Protein AF-A0AB36RG33-F1 (afdb_monomer)

Sequence (318 aa):
MNNWFTRKPAPVKKTPLDHFLDFLDEYEESGNDKQIYAMSIWGLFDSFGKIFGTLKMYQVADDAKKKKYITTMANRAIELLESEEKNSDIISACYRSIVNYLTAIEGKDLSSMEGRLQQASAELFDMVAYGGKRMTEIGQMEQAASDFLSNRKVEDGFRIGGISLDKHPDSPMELLELAQKLAPVIAQRVRYDQDFYWFLIEQYDRLHGQSEYFDGLLSQVGLQEIEYAGMRSEDSYVKKPNPGVTFFQKEIVPPLSTVVDKEGVVYASIVIFVSFCEIYKKNVTEVRRKYATHYHNNCVSQSSFDSADRWVKVLDSI

pLDDT: mean 88.79, std 12.04, range [38.62, 98.19]

Radius of gyration: 39.3 Å; Cα contacts (8 Å, |Δi|>4): 281; chains: 1; bounding box: 79×67×101 Å

Solvent-accessible surface area (backbone atoms only — not comparable to full-atom values): 17516 Å² total; per-residue (Å²): 137,84,86,84,78,80,74,77,77,75,81,78,82,75,48,45,52,51,54,27,48,54,47,51,53,50,47,72,69,38,65,88,49,36,61,56,51,19,37,48,43,21,55,52,50,53,54,45,32,74,75,43,61,42,73,71,47,45,73,74,42,57,68,68,61,52,50,51,51,44,50,52,37,51,52,51,20,52,55,25,65,76,41,90,55,89,63,22,60,55,50,19,51,44,34,47,32,52,46,20,44,57,60,55,49,59,97,53,59,82,92,72,54,60,68,72,60,37,51,52,51,51,55,51,50,52,36,29,52,52,12,47,51,51,52,49,52,49,51,50,50,50,48,51,48,49,49,54,56,51,55,55,72,73,73,68,40,44,58,43,65,91,42,76,29,90,56,70,67,87,46,75,65,48,45,49,53,49,15,61,63,44,29,61,55,45,47,71,50,26,73,48,70,67,44,36,49,49,27,55,25,29,51,47,45,68,54,54,82,73,39,84,86,53,40,70,64,57,53,73,77,65,80,53,65,92,70,16,69,92,46,44,46,50,83,42,97,70,60,42,79,41,56,35,48,51,46,41,63,67,36,38,47,54,52,41,56,76,79,37,54,77,68,50,35,52,52,52,50,45,51,32,52,51,44,30,48,62,76,40,35,68,58,52,48,52,49,50,48,54,51,35,52,50,51,22,52,52,24,51,76,68,70,37,52,76,62,20,53,58,28,48,58,51,56,76,73,102

Mean predicted aligned error: 15.92 Å

Secondary structure (DSSP, 8-state):
------PPPPPP---HHHHHHHHHHHHHHTGGGHHHHHHHHHHHHHHHHHHHSSHHHHHTS-HHHHHHHHHHHHHHHHHHHT--STTHHHHHHHHHHHHHHHHHTTT--GGG--THHHHHHHHHHHHHHHHHHHHHHHHHHHHHHHHHHHHHHHH--EEETTEEESS---SHHHHHHHHHHHHHHHHHH--SHHHHHHHHHHHHHHHTTS-TTTHHHHGGG---HHHHTT--GGGSTT-S--HHHHHIIIIIHHHHHTTS-HHHHHHHHHHHHHHHHHHTHHHHHHHHHHHHHHHHHHHHHTT-HHHHHHHHHHHHT-

Organism: NCBI:txid43617

Foldseek 3Di:
DDDDDDDDPDPDDDALLNLLVVLLVCLVVVVPCVLVLLLLLLVVVVVVCVQQVDLVSLQPDDPVSNVVVLVVLLVQLVVLVVDPDPCSPSSSSSSSSVSSLNVVCHPHDPVPDDDSNVVSVVSSVVSSVSSVVVVVVVVVVVVVVVVVVVVVLPPAALFFLNDHDVHDDPDPVSLLVVLLVCLVSLCVQQVDLVLVLLCLQALLQVLAPLDPVCNVLSCVLVDDCLSHPPRACCVDPNVDHRRSVVSCVPGHQVSQVVPDPPVSSSNSSSSSSSSSCVVCVVSSLVSQLVVLVVVLVVCVVVVVNVSNVSSVVSNVRD

Structure (mmCIF, N/CA/C/O backbone):
data_AF-A0AB36RG33-F1
#
_entry.id   AF-A0AB36RG33-F1
#
loop_
_atom_site.group_PDB
_atom_site.id
_atom_site.type_symbol
_atom_site.label_atom_id
_atom_site.label_alt_id
_atom_site.label_comp_id
_atom_site.label_asym_id
_atom_site.label_entity_id
_atom_site.label_seq_id
_atom_site.pdbx_PDB_ins_code
_atom_site.Cartn_x
_atom_site.Cartn_y
_atom_site.Cartn_z
_atom_site.occupancy
_atom_site.B_iso_or_equiv
_atom_site.auth_seq_id
_atom_site.auth_comp_id
_atom_site.auth_asym_id
_atom_site.auth_atom_id
_atom_site.pdbx_PDB_model_num
ATOM 1 N N . MET A 1 1 ? -44.978 53.945 56.672 1.00 39.91 1 MET A N 1
ATOM 2 C CA . MET A 1 1 ? -43.847 53.354 55.924 1.00 39.91 1 MET A CA 1
ATOM 3 C C . MET A 1 1 ? -43.938 51.847 56.086 1.00 39.91 1 MET A C 1
ATOM 5 O O . MET A 1 1 ? -43.626 51.351 57.159 1.00 39.91 1 MET A O 1
ATOM 9 N N . ASN A 1 2 ? -44.463 51.143 55.081 1.00 38.62 2 ASN A N 1
ATOM 10 C CA . ASN A 1 2 ? -44.585 49.685 55.102 1.00 38.62 2 ASN A CA 1
ATOM 11 C C . ASN A 1 2 ? -43.365 49.078 54.406 1.00 38.62 2 ASN A C 1
ATOM 13 O O . ASN A 1 2 ? -43.184 49.264 53.206 1.00 38.62 2 ASN A O 1
ATOM 17 N N . ASN A 1 3 ? -42.537 48.372 55.175 1.00 40.50 3 ASN A N 1
ATOM 18 C CA . ASN A 1 3 ? -41.411 47.598 54.663 1.00 40.50 3 ASN A CA 1
ATOM 19 C C . ASN A 1 3 ? -41.925 46.309 54.015 1.00 40.50 3 ASN A C 1
ATOM 21 O O . ASN A 1 3 ? -42.356 45.381 54.697 1.00 40.50 3 ASN A O 1
ATOM 25 N N . TRP A 1 4 ? -41.854 46.264 52.689 1.00 46.06 4 TRP A N 1
ATOM 26 C CA . TRP A 1 4 ? -42.148 45.098 51.864 1.00 46.06 4 TRP A CA 1
ATOM 27 C C . TRP A 1 4 ? -40.828 44.373 51.560 1.00 46.06 4 TRP A C 1
ATOM 29 O O . TRP A 1 4 ? -40.208 44.579 50.523 1.00 46.06 4 TRP A O 1
ATOM 39 N N . PHE A 1 5 ? -40.348 43.555 52.499 1.00 49.16 5 PHE A N 1
ATOM 40 C CA . PHE A 1 5 ? -39.286 42.582 52.225 1.00 49.16 5 PHE A CA 1
ATOM 41 C C . PHE A 1 5 ? -39.933 41.217 51.994 1.00 49.16 5 PHE A C 1
ATOM 43 O O . PHE A 1 5 ? -40.122 40.433 52.924 1.00 49.16 5 PHE A O 1
ATOM 50 N N . THR A 1 6 ? -40.275 40.914 50.744 1.00 50.47 6 THR A N 1
ATOM 51 C CA . THR A 1 6 ? -40.535 39.534 50.328 1.00 50.47 6 THR A CA 1
ATOM 52 C C . THR A 1 6 ? -39.212 38.774 50.375 1.00 50.47 6 THR A C 1
ATOM 54 O O . THR A 1 6 ? -38.332 38.982 49.537 1.00 50.47 6 THR A O 1
ATOM 57 N N . ARG A 1 7 ? -39.044 37.907 51.381 1.00 47.62 7 ARG A N 1
ATOM 58 C CA . ARG A 1 7 ? -37.969 36.907 51.402 1.00 47.62 7 ARG A CA 1
ATOM 59 C C . ARG A 1 7 ? -38.049 36.100 50.102 1.00 47.62 7 ARG A C 1
ATOM 61 O O . ARG A 1 7 ? -39.100 35.531 49.815 1.00 47.62 7 ARG A O 1
ATOM 68 N N . LYS A 1 8 ? -36.953 36.033 49.334 1.00 47.44 8 LYS A N 1
ATOM 69 C CA . LYS A 1 8 ? -36.815 35.017 48.279 1.00 47.44 8 LYS A CA 1
ATOM 70 C C . LYS A 1 8 ? -37.063 33.648 48.933 1.00 47.44 8 LYS A C 1
ATOM 72 O O . LYS A 1 8 ? -36.462 33.399 49.983 1.00 47.44 8 LYS A O 1
ATOM 77 N N . PRO A 1 9 ? -37.949 32.795 48.388 1.00 53.88 9 PRO A N 1
ATOM 78 C CA . PRO A 1 9 ? -38.124 31.451 48.920 1.00 53.88 9 PRO A CA 1
ATOM 79 C C . PRO A 1 9 ? -36.769 30.737 48.905 1.00 53.88 9 PRO A C 1
ATOM 81 O O . PRO A 1 9 ? -35.988 30.895 47.965 1.00 53.88 9 PRO A O 1
ATOM 84 N N . ALA A 1 10 ? -36.465 30.016 49.985 1.00 56.56 10 ALA A N 1
ATOM 85 C CA . ALA A 1 10 ? -35.252 29.214 50.062 1.00 56.56 10 ALA A CA 1
ATOM 86 C C . ALA A 1 10 ? -35.222 28.228 48.879 1.00 56.56 10 ALA A C 1
ATOM 88 O O . ALA A 1 10 ? -36.282 27.706 48.518 1.00 56.56 10 ALA A O 1
ATOM 89 N N . PRO A 1 11 ? -34.053 27.977 48.264 1.00 58.22 11 PRO A N 1
ATOM 90 C CA . PRO A 1 11 ? -33.956 27.004 47.186 1.00 58.22 11 PRO A CA 1
ATOM 91 C C . PRO A 1 11 ? -34.482 25.654 47.684 1.00 58.22 11 PRO A C 1
ATOM 93 O O . PRO A 1 11 ? -34.057 25.156 48.729 1.00 58.22 11 PRO A O 1
ATOM 96 N N . VAL A 1 12 ? -35.447 25.091 46.956 1.00 70.25 12 VAL A N 1
ATOM 97 C CA . VAL A 1 12 ? -36.000 23.768 47.255 1.00 70.25 12 VAL A CA 1
ATOM 98 C C . VAL A 1 12 ? -34.861 22.761 47.124 1.00 70.25 12 VAL A C 1
ATOM 100 O O . VAL A 1 12 ? -34.230 22.662 46.072 1.00 70.25 12 VAL A O 1
ATOM 103 N N . LYS A 1 13 ? -34.554 22.044 48.209 1.00 79.69 13 LYS A N 1
ATOM 104 C CA . LYS A 1 13 ? -33.499 21.029 48.218 1.00 79.69 13 LYS A CA 1
ATOM 105 C C . LYS A 1 13 ? -33.962 19.847 47.360 1.00 79.69 13 LYS A C 1
ATOM 107 O O . LYS A 1 13 ? -34.853 19.115 47.783 1.00 79.69 13 LYS A O 1
ATOM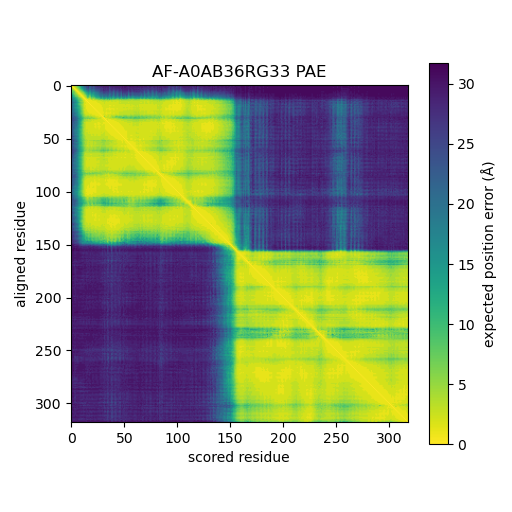 112 N N . LYS A 1 14 ? -33.384 19.694 46.164 1.00 88.56 14 LYS A N 1
ATOM 113 C CA . LYS A 1 14 ? -33.684 18.577 45.256 1.00 88.56 14 LYS A CA 1
ATOM 114 C C . LYS A 1 14 ? -33.309 17.244 45.910 1.00 88.56 14 LYS A C 1
ATOM 116 O O . LYS A 1 14 ? -32.286 17.136 46.591 1.00 88.56 14 LYS A O 1
ATOM 121 N N . THR A 1 15 ? -34.170 16.244 45.746 1.00 92.69 15 THR A N 1
ATOM 122 C CA . THR A 1 15 ? -33.894 14.864 46.165 1.00 92.69 15 THR A CA 1
ATOM 123 C C . THR A 1 15 ? -33.057 14.140 45.101 1.00 92.69 15 THR A C 1
ATOM 125 O O . THR A 1 15 ? -32.995 14.606 43.963 1.00 92.69 15 THR A O 1
ATOM 128 N N . PRO A 1 16 ? -32.442 12.979 45.410 1.00 93.06 16 PRO A N 1
ATOM 129 C CA . PRO A 1 16 ? -31.796 12.155 44.386 1.00 93.06 16 PRO A CA 1
ATOM 130 C C . PRO A 1 16 ? -32.736 11.807 43.225 1.00 93.06 16 PRO A C 1
ATOM 132 O O . PRO A 1 16 ? -32.320 11.827 42.073 1.00 93.06 16 PRO A O 1
ATOM 135 N N . LEU A 1 17 ? -34.023 11.571 43.508 1.00 92.62 17 LEU A N 1
ATOM 136 C CA . LEU A 1 17 ? -35.016 11.332 42.462 1.00 92.62 17 LEU A CA 1
ATOM 137 C C . LEU A 1 17 ? -35.244 12.572 41.588 1.00 92.62 17 LEU A C 1
ATOM 139 O O . LEU A 1 17 ? -35.348 12.432 40.379 1.00 92.62 17 LEU A O 1
ATOM 143 N N . ASP A 1 18 ? -35.288 13.775 42.166 1.00 93.81 18 ASP A N 1
ATOM 144 C CA . ASP A 1 18 ? -35.451 14.999 41.368 1.00 93.81 18 ASP A CA 1
ATOM 145 C C . ASP A 1 18 ? -34.239 15.241 40.461 1.00 93.81 18 ASP A C 1
ATOM 147 O O . ASP A 1 18 ? -34.413 15.576 39.299 1.00 93.81 18 ASP A O 1
ATOM 151 N N . HIS A 1 19 ? -33.021 14.991 40.951 1.00 94.62 19 HIS A N 1
ATOM 152 C CA . HIS A 1 19 ? -31.817 15.063 40.118 1.00 94.62 19 HIS A CA 1
ATOM 153 C C . HIS A 1 19 ? -31.785 14.009 39.010 1.00 94.62 19 HIS A C 1
ATOM 155 O O . HIS A 1 19 ? -31.219 14.249 37.948 1.00 94.62 19 HIS A O 1
ATOM 161 N N . PHE A 1 20 ? -32.348 12.827 39.263 1.00 96.62 20 PHE A N 1
ATOM 162 C CA . PHE A 1 20 ? -32.466 11.800 38.239 1.00 96.62 20 PHE A CA 1
ATOM 163 C C . PHE A 1 20 ? -33.503 12.173 37.173 1.00 96.62 20 PHE A C 1
ATOM 165 O O . PHE A 1 20 ? -33.263 11.956 35.993 1.00 96.62 20 PHE A O 1
ATOM 172 N N . LEU A 1 21 ? -34.619 12.781 37.575 1.00 95.00 21 LEU A N 1
ATOM 173 C CA . LEU A 1 21 ? -35.634 13.273 36.644 1.00 95.00 21 LEU A CA 1
ATOM 174 C C . LEU A 1 21 ? -35.114 14.434 35.789 1.00 95.00 21 LEU A C 1
ATOM 176 O O . LEU A 1 21 ? -35.313 14.401 34.584 1.00 95.00 21 LEU A O 1
ATOM 180 N N . ASP A 1 22 ? -34.360 15.376 36.372 1.00 95.44 22 ASP A N 1
ATOM 181 C CA . ASP A 1 22 ? -33.702 16.440 35.594 1.00 95.44 22 ASP A CA 1
ATOM 182 C C . ASP A 1 22 ? -32.813 15.855 34.475 1.00 95.44 22 ASP A C 1
ATOM 184 O O . ASP A 1 22 ? -32.750 16.392 33.375 1.00 95.44 22 ASP A O 1
ATOM 188 N N . PHE A 1 23 ? -32.122 14.742 34.754 1.00 97.12 23 PHE A N 1
ATOM 189 C CA . PHE A 1 23 ? -31.295 14.047 33.766 1.00 97.12 23 PHE A CA 1
ATOM 190 C C . PHE A 1 23 ? -32.125 13.384 32.658 1.00 97.12 23 PHE A C 1
ATOM 192 O O . PHE A 1 23 ? -31.681 13.343 31.514 1.00 97.12 23 PHE A O 1
ATOM 199 N N . LEU A 1 24 ? -33.303 12.842 32.978 1.00 96.44 24 LEU A N 1
ATOM 200 C CA . LEU A 1 24 ? -34.194 12.261 31.969 1.00 96.44 24 LEU A CA 1
ATOM 201 C C . LEU A 1 24 ? -34.762 13.346 31.046 1.00 96.44 24 LEU A C 1
ATOM 203 O O . LEU A 1 24 ? -34.792 13.148 29.833 1.00 96.44 24 LEU A O 1
ATOM 207 N N . ASP A 1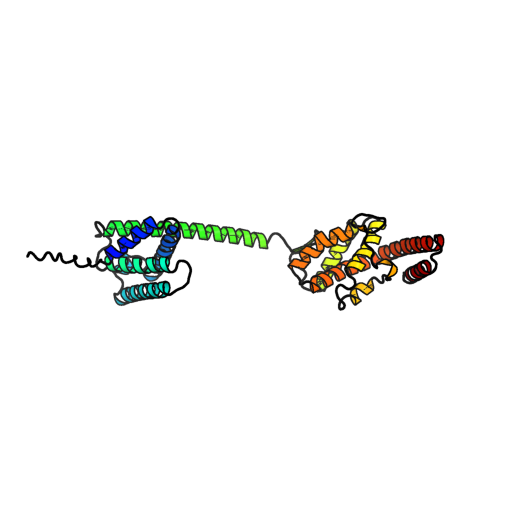 25 ? -35.104 14.514 31.595 1.00 94.62 25 ASP A N 1
ATOM 208 C CA . ASP A 1 25 ? -35.508 15.678 30.801 1.00 94.62 25 ASP A CA 1
ATOM 209 C C . ASP A 1 25 ? -34.359 16.138 29.879 1.00 94.62 25 ASP A C 1
ATOM 211 O O . ASP A 1 25 ? -34.549 16.305 28.674 1.00 94.62 25 ASP A O 1
ATOM 215 N N . GLU A 1 26 ? -33.136 16.248 30.412 1.00 94.31 26 GLU A N 1
ATOM 216 C CA . GLU A 1 26 ? -31.928 16.572 29.635 1.00 94.31 26 GLU A CA 1
ATOM 217 C C . GLU A 1 26 ? -31.681 15.555 28.508 1.00 94.31 26 GLU A C 1
ATOM 219 O O . GLU A 1 26 ? -31.377 15.929 27.373 1.00 94.31 26 GLU A O 1
ATOM 224 N N . TYR A 1 27 ? -31.854 14.263 28.792 1.00 95.06 27 TYR A N 1
ATOM 225 C CA . TYR A 1 27 ? -31.744 13.196 27.803 1.00 95.06 27 TYR A CA 1
ATOM 226 C C . TYR A 1 27 ? -32.766 13.347 26.669 1.00 95.06 27 TYR A C 1
ATOM 228 O O . TYR A 1 27 ? -32.408 13.197 25.496 1.00 95.06 27 TYR A O 1
ATOM 236 N N . GLU A 1 28 ? -34.022 13.658 26.982 1.00 92.56 28 GLU A N 1
ATOM 237 C CA . GLU A 1 28 ? -35.063 13.854 25.972 1.00 92.56 28 GLU A CA 1
ATOM 238 C C . GLU A 1 28 ? -34.811 15.095 25.104 1.00 92.56 28 GLU A C 1
ATOM 240 O O . GLU A 1 28 ? -35.031 15.054 23.889 1.00 92.56 28 GLU A O 1
ATOM 245 N N . GLU A 1 29 ? -34.260 16.160 25.688 1.00 92.88 29 GLU A N 1
ATOM 246 C CA . GLU A 1 29 ? -33.928 17.409 24.993 1.00 92.88 29 GLU A CA 1
ATOM 247 C C . GLU A 1 29 ? -32.587 17.361 24.230 1.00 92.88 29 GLU A C 1
ATOM 249 O O . GLU A 1 29 ? -32.329 18.212 23.375 1.00 92.88 29 GLU A O 1
ATOM 254 N N . SER A 1 30 ? -31.749 16.345 24.468 1.00 88.44 30 SER A N 1
ATOM 255 C CA . SER A 1 30 ? -30.364 16.257 23.961 1.00 88.44 30 SER A CA 1
ATOM 256 C C . SER A 1 30 ? -30.207 16.091 22.438 1.00 88.44 30 SER A C 1
ATOM 258 O O . SER A 1 30 ? -29.093 16.155 21.913 1.00 88.44 30 SER A O 1
ATOM 260 N N . GLY A 1 31 ? -31.295 15.881 21.690 1.00 90.56 31 GLY A N 1
ATOM 261 C CA . GLY A 1 31 ? -31.289 15.853 20.223 1.00 90.56 31 GLY A CA 1
ATOM 262 C C . GLY A 1 31 ? -30.269 14.872 19.625 1.00 90.56 31 GLY A C 1
ATOM 263 O O . GLY A 1 31 ? -30.440 13.655 19.704 1.00 90.56 31 GLY A O 1
ATOM 264 N N . ASN A 1 32 ? -29.209 15.403 19.002 1.00 84.81 32 ASN A N 1
ATOM 265 C CA . ASN A 1 32 ? -28.161 14.601 18.354 1.00 84.81 32 ASN A CA 1
ATOM 266 C C . ASN A 1 32 ? -27.297 13.813 19.352 1.00 84.81 32 ASN A C 1
ATOM 268 O O . ASN A 1 32 ? -26.745 12.774 18.988 1.00 84.81 32 ASN A O 1
ATOM 272 N N . ASP A 1 33 ? -27.216 14.263 20.604 1.00 92.19 33 ASP A N 1
ATOM 273 C CA . ASP A 1 33 ? -26.403 13.620 21.636 1.00 92.19 33 ASP A CA 1
ATOM 274 C C . ASP A 1 33 ? -27.141 12.472 22.337 1.00 92.19 33 ASP A C 1
ATOM 276 O O . ASP A 1 33 ? -26.522 11.670 23.041 1.00 92.19 33 ASP A O 1
ATOM 280 N N . LYS A 1 34 ? -28.444 12.297 22.067 1.00 93.25 34 LYS A N 1
ATOM 281 C CA . LYS A 1 34 ? -29.303 11.255 22.657 1.00 93.25 34 LYS A CA 1
ATOM 282 C C . LYS A 1 34 ? -28.716 9.848 22.519 1.00 93.25 34 LYS A C 1
ATOM 284 O O . LYS A 1 34 ? -28.870 8.999 23.397 1.00 93.25 34 LYS A O 1
ATOM 289 N N . GLN A 1 35 ? -28.003 9.580 21.425 1.00 92.06 35 GLN A N 1
ATOM 290 C CA . GLN A 1 35 ? -27.316 8.303 21.231 1.00 92.06 35 GLN A CA 1
ATOM 291 C C . GLN A 1 35 ? -26.157 8.098 22.220 1.00 92.06 35 GLN A C 1
ATOM 293 O O . GLN A 1 35 ? -25.999 6.991 22.734 1.00 92.06 35 GLN A O 1
ATOM 298 N N . ILE A 1 36 ? -25.379 9.143 22.507 1.00 92.62 36 ILE A N 1
ATOM 299 C CA . ILE A 1 36 ? -24.223 9.087 23.411 1.00 92.62 36 ILE A CA 1
ATOM 300 C C . ILE A 1 36 ? -24.708 8.798 24.830 1.00 92.62 36 ILE A C 1
ATOM 302 O O . ILE A 1 36 ? -24.253 7.830 25.435 1.00 92.62 36 ILE A O 1
ATOM 306 N N . TYR A 1 37 ? -25.701 9.553 25.311 1.00 96.25 37 TYR A N 1
ATOM 307 C CA . TYR A 1 37 ? -26.336 9.317 26.609 1.00 96.25 37 TYR A CA 1
ATOM 308 C C . TYR A 1 37 ? -26.806 7.862 26.754 1.00 96.25 37 TYR A C 1
ATOM 310 O O . TYR A 1 37 ? -26.449 7.176 27.713 1.00 96.25 37 TYR A O 1
ATOM 318 N N . ALA A 1 38 ? -27.576 7.362 25.783 1.00 95.00 38 ALA A N 1
ATOM 319 C CA . ALA A 1 38 ? -28.136 6.015 25.845 1.00 95.00 38 ALA A CA 1
ATOM 320 C C . ALA A 1 38 ? -27.063 4.916 25.825 1.00 95.00 38 ALA A C 1
ATOM 322 O O . ALA A 1 38 ? -27.142 3.966 26.603 1.00 95.00 38 ALA A O 1
ATOM 323 N N . MET A 1 39 ? -26.040 5.045 24.973 1.00 94.19 39 MET A N 1
ATOM 324 C CA . MET A 1 39 ? -24.921 4.098 24.925 1.00 94.19 39 MET A CA 1
ATOM 325 C C . MET A 1 39 ? -24.104 4.118 26.224 1.00 94.19 39 MET A C 1
ATOM 327 O O . MET A 1 39 ? -23.728 3.057 26.723 1.00 94.19 39 MET A O 1
ATOM 331 N N . SER A 1 40 ? -23.871 5.299 26.807 1.00 95.31 40 SER A N 1
ATOM 332 C CA . SER A 1 40 ? -23.187 5.435 28.096 1.00 95.31 40 SER A CA 1
ATOM 333 C C . SER A 1 40 ? -23.980 4.785 29.230 1.00 95.31 40 SER A C 1
ATOM 335 O O . SER A 1 40 ? -23.423 3.975 29.968 1.00 95.31 40 SER A O 1
ATOM 337 N N . ILE A 1 41 ? -25.284 5.058 29.341 1.00 97.12 41 ILE A N 1
ATOM 338 C CA . ILE A 1 41 ? -26.156 4.427 30.344 1.00 97.12 41 ILE A CA 1
ATOM 339 C C . ILE A 1 41 ? -26.221 2.909 30.162 1.00 97.12 41 ILE A C 1
ATOM 341 O O . ILE A 1 41 ? -26.108 2.174 31.144 1.00 97.12 41 ILE A O 1
ATOM 345 N N . TRP A 1 42 ? -26.325 2.418 28.924 1.00 96.62 42 TRP A N 1
ATOM 346 C CA . TRP A 1 42 ? -26.253 0.984 28.650 1.00 96.62 42 TRP A CA 1
ATOM 347 C C . TRP A 1 42 ? -24.932 0.373 29.140 1.00 96.62 42 TRP A C 1
ATOM 349 O O . TRP A 1 42 ? -24.961 -0.637 29.840 1.00 96.62 42 TRP A O 1
ATOM 359 N N . GLY A 1 43 ? -23.785 0.998 28.850 1.00 92.50 43 GLY A N 1
ATOM 360 C CA . GLY A 1 43 ? -22.473 0.491 29.271 1.00 92.50 43 GLY A CA 1
ATOM 361 C C . GLY A 1 43 ? -22.315 0.438 30.795 1.00 92.50 43 GLY A C 1
ATOM 362 O O . GLY A 1 43 ? -21.722 -0.499 31.343 1.00 92.50 43 GLY A O 1
ATOM 363 N N . LEU A 1 44 ? -22.911 1.406 31.497 1.00 95.25 44 LEU A N 1
ATOM 364 C CA . LEU A 1 44 ? -22.998 1.403 32.956 1.00 95.25 44 LEU A CA 1
ATOM 365 C C . LEU A 1 44 ? -23.878 0.262 33.477 1.00 95.25 44 LEU A C 1
ATOM 367 O O . LEU A 1 44 ? -23.494 -0.405 34.436 1.00 95.25 44 LEU A O 1
ATOM 371 N N . PHE A 1 45 ? -25.024 -0.000 32.844 1.00 94.50 45 PHE A N 1
ATOM 372 C CA . PHE A 1 45 ? -25.919 -1.098 33.221 1.00 94.50 45 PHE A CA 1
ATOM 373 C C . PHE A 1 45 ? -25.350 -2.485 32.906 1.00 94.50 45 PHE A C 1
ATOM 375 O O . PHE A 1 45 ? -25.527 -3.404 33.704 1.00 94.50 45 PHE A O 1
ATOM 382 N N . ASP A 1 46 ? -24.628 -2.644 31.798 1.00 92.25 46 ASP A N 1
ATOM 383 C CA . ASP A 1 46 ? -23.902 -3.876 31.476 1.00 92.25 46 ASP A CA 1
ATOM 384 C C . ASP A 1 46 ? -22.819 -4.161 32.531 1.00 92.25 46 ASP A C 1
ATOM 386 O O . ASP A 1 46 ? -22.740 -5.257 33.096 1.00 92.25 46 ASP A O 1
ATOM 390 N N . SER A 1 47 ? -22.043 -3.135 32.896 1.00 90.88 47 SER A N 1
ATOM 391 C CA . SER A 1 47 ? -21.038 -3.223 33.963 1.00 90.88 47 SER A CA 1
ATOM 392 C C . SER A 1 47 ? -21.670 -3.532 35.324 1.00 90.88 47 SER A C 1
ATOM 394 O O . SER A 1 47 ? -21.190 -4.395 36.061 1.00 90.88 47 SER A O 1
ATOM 396 N N . PHE A 1 48 ? -22.784 -2.875 35.646 1.00 94.06 48 PHE A N 1
ATOM 397 C CA . PHE A 1 48 ? -23.571 -3.143 36.846 1.00 94.06 48 PHE A CA 1
ATOM 398 C C . PHE A 1 48 ? -24.067 -4.596 36.888 1.00 94.06 48 PHE A C 1
ATOM 400 O O . PHE A 1 48 ? -23.914 -5.274 37.908 1.00 94.06 48 PHE A O 1
ATOM 407 N N . GLY A 1 49 ? -24.604 -5.097 35.772 1.00 91.44 49 GLY A N 1
ATOM 408 C CA . GLY A 1 49 ? -25.064 -6.475 35.614 1.00 91.44 49 GLY A CA 1
ATOM 409 C C . GLY A 1 49 ? -23.947 -7.496 35.828 1.00 91.44 49 GLY A C 1
ATOM 410 O O . GLY A 1 49 ? -24.160 -8.511 36.481 1.00 91.44 49 GLY A O 1
ATOM 411 N N . LYS A 1 50 ? -22.714 -7.206 35.406 1.00 91.69 50 LYS A N 1
ATOM 412 C CA . LYS A 1 50 ? -21.550 -8.071 35.686 1.00 91.69 50 LYS A CA 1
ATOM 413 C C . LYS A 1 50 ? -21.178 -8.128 37.175 1.00 91.69 50 LYS A C 1
ATOM 415 O O . LYS A 1 50 ? -20.662 -9.143 37.636 1.00 91.69 50 LYS A O 1
ATOM 420 N N . ILE A 1 51 ? -21.435 -7.063 37.939 1.00 92.19 51 ILE A N 1
ATOM 421 C CA . ILE A 1 51 ? -21.055 -6.962 39.364 1.00 92.19 51 ILE A CA 1
ATOM 422 C C . ILE A 1 51 ? -22.144 -7.511 40.297 1.00 92.19 51 ILE A C 1
ATOM 424 O O . ILE A 1 51 ? -21.840 -8.128 41.331 1.00 92.19 51 ILE A O 1
ATOM 428 N N . PHE A 1 52 ? -23.406 -7.242 39.967 1.00 93.12 52 PHE A N 1
ATOM 429 C CA . PHE A 1 52 ? -24.561 -7.540 40.815 1.00 93.12 52 PHE A CA 1
ATOM 430 C C . PHE A 1 52 ? -25.567 -8.497 40.169 1.00 93.12 52 PHE A C 1
ATOM 432 O O . PHE A 1 52 ? -26.415 -9.031 40.871 1.00 93.12 52 PHE A O 1
ATOM 439 N N . GLY A 1 53 ? -25.505 -8.749 38.864 1.00 92.00 53 GLY A N 1
ATOM 440 C CA . GLY A 1 53 ? -26.491 -9.539 38.123 1.00 92.00 53 GLY A CA 1
ATOM 441 C C . GLY A 1 53 ? -27.727 -8.720 37.766 1.00 92.00 53 GLY A C 1
ATOM 442 O O . GLY A 1 53 ? -27.949 -8.387 36.608 1.00 92.00 53 GLY A O 1
ATOM 443 N N . THR A 1 54 ? -28.542 -8.379 38.767 1.00 89.88 54 THR A N 1
ATOM 444 C CA . THR A 1 54 ? -29.796 -7.625 38.582 1.00 89.88 54 THR A CA 1
ATOM 445 C C . THR A 1 54 ? -29.961 -6.550 39.653 1.00 89.88 54 THR A C 1
ATOM 447 O O . THR A 1 54 ? -29.334 -6.617 40.710 1.00 89.88 54 THR A O 1
ATOM 450 N N . LEU A 1 55 ? -30.863 -5.585 39.435 1.00 89.00 55 LEU A N 1
ATOM 451 C CA . LEU A 1 55 ? -31.208 -4.594 40.465 1.00 89.00 55 LEU A CA 1
ATOM 452 C C . LEU A 1 55 ? -31.752 -5.249 41.742 1.00 89.00 55 LEU A C 1
ATOM 454 O O . LEU A 1 55 ? -31.434 -4.802 42.839 1.00 89.00 55 LEU A O 1
ATOM 458 N N . LYS A 1 56 ? -32.497 -6.355 41.622 1.00 87.94 56 LYS A N 1
ATOM 459 C CA . LYS A 1 56 ? -32.977 -7.120 42.781 1.00 87.94 56 LYS A CA 1
ATOM 460 C C . LYS A 1 56 ? -31.817 -7.699 43.595 1.00 87.94 56 LYS A C 1
ATOM 462 O O . LYS A 1 56 ? -31.824 -7.627 44.819 1.00 87.94 56 LYS A O 1
ATOM 467 N N . MET A 1 57 ? -30.807 -8.236 42.914 1.00 89.94 57 MET A N 1
ATOM 468 C CA . MET A 1 57 ? -29.598 -8.760 43.557 1.00 89.94 57 MET A CA 1
ATOM 469 C C . MET A 1 57 ? -28.734 -7.650 44.165 1.00 89.94 57 MET A C 1
ATOM 471 O O . MET A 1 57 ? -28.116 -7.857 45.204 1.00 89.94 57 MET A O 1
ATOM 475 N N . TYR A 1 58 ? -28.727 -6.459 43.565 1.00 92.00 58 TYR A N 1
ATOM 476 C CA . TYR A 1 58 ? -28.102 -5.281 44.160 1.00 92.00 58 TYR A CA 1
ATOM 477 C C . TYR A 1 58 ? -28.788 -4.856 45.461 1.00 92.00 58 TYR A C 1
ATOM 479 O O . TYR A 1 58 ? -28.097 -4.586 46.435 1.00 92.00 58 TYR A O 1
ATOM 487 N N . GLN A 1 59 ? -30.122 -4.841 45.523 1.00 88.25 59 GLN A N 1
ATOM 488 C CA . GLN A 1 59 ? -30.851 -4.422 46.729 1.00 88.25 59 GLN A CA 1
ATOM 489 C C . GLN A 1 59 ? -30.552 -5.294 47.953 1.00 88.25 59 GLN A C 1
ATOM 491 O O . GLN A 1 59 ? -30.474 -4.777 49.067 1.00 88.25 59 GLN A O 1
ATOM 496 N N . VAL A 1 60 ? -30.344 -6.595 47.736 1.00 89.00 60 VAL A N 1
ATOM 497 C CA . VAL A 1 60 ? -29.990 -7.558 48.792 1.00 89.00 60 VAL A CA 1
ATOM 498 C C . VAL A 1 60 ? -28.479 -7.708 49.000 1.00 89.00 60 VAL A C 1
ATOM 500 O O . VAL A 1 60 ? -28.060 -8.483 49.859 1.00 89.00 60 VAL A O 1
ATOM 503 N N . ALA A 1 61 ? -27.652 -7.005 48.220 1.00 90.38 61 ALA A N 1
ATOM 504 C CA . ALA A 1 61 ? -26.206 -7.017 48.398 1.00 90.38 61 ALA A CA 1
ATOM 505 C C . ALA A 1 61 ? -25.804 -6.304 49.696 1.00 90.38 61 ALA A C 1
ATOM 507 O O . ALA A 1 61 ? -26.512 -5.424 50.194 1.00 90.38 61 ALA A O 1
ATOM 508 N N . ASP A 1 62 ? -24.631 -6.660 50.220 1.00 92.94 62 ASP A N 1
ATOM 509 C CA . ASP A 1 62 ? -24.096 -6.051 51.430 1.00 92.94 62 ASP A CA 1
ATOM 510 C C . ASP A 1 62 ? -23.855 -4.540 51.255 1.00 92.94 62 ASP A C 1
ATOM 512 O O . ASP A 1 62 ? -23.454 -4.054 50.190 1.00 92.94 62 ASP A O 1
ATOM 516 N N . ASP A 1 63 ? -24.101 -3.779 52.324 1.00 91.50 63 ASP A N 1
ATOM 517 C CA . ASP A 1 63 ? -24.011 -2.315 52.304 1.00 91.50 63 ASP A CA 1
ATOM 518 C C . ASP A 1 63 ? -22.606 -1.818 51.951 1.00 91.50 63 ASP A C 1
ATOM 520 O O . ASP A 1 63 ? -22.459 -0.792 51.285 1.00 91.50 63 ASP A O 1
ATOM 524 N N . ALA A 1 64 ? -21.562 -2.560 52.334 1.00 92.94 64 ALA A N 1
ATOM 525 C CA . ALA A 1 64 ? -20.186 -2.206 52.009 1.00 92.94 64 ALA A CA 1
ATOM 526 C C . ALA A 1 64 ? -19.930 -2.278 50.495 1.00 92.94 64 ALA A C 1
ATOM 528 O O . ALA A 1 64 ? -19.341 -1.353 49.928 1.00 92.94 64 ALA A O 1
ATOM 529 N N . LYS A 1 65 ? -20.415 -3.323 49.817 1.00 92.56 65 LYS A N 1
ATOM 530 C CA . LYS A 1 65 ? -20.318 -3.493 48.363 1.00 92.56 65 LYS A CA 1
ATOM 531 C C . LYS A 1 65 ? -21.149 -2.454 47.615 1.00 92.56 65 LYS A C 1
ATOM 533 O O . LYS A 1 65 ? -20.637 -1.863 46.661 1.00 92.56 65 LYS A O 1
ATOM 538 N N . LYS A 1 66 ? -22.381 -2.171 48.060 1.00 93.31 66 LYS A N 1
ATOM 539 C CA . LYS A 1 66 ? -23.224 -1.107 47.478 1.00 93.31 66 LYS A CA 1
ATOM 540 C C . LYS A 1 66 ? -22.552 0.260 47.593 1.00 93.31 66 LYS A C 1
ATOM 542 O O . LYS A 1 66 ? -22.411 0.960 46.591 1.00 93.31 66 LYS A O 1
ATOM 547 N N . LYS A 1 67 ? -22.066 0.603 48.790 1.00 93.44 67 LYS A N 1
ATOM 548 C CA . LYS A 1 67 ? -21.369 1.866 49.055 1.00 93.44 67 LYS A CA 1
ATOM 549 C C . LYS A 1 67 ? -20.093 1.987 48.233 1.00 93.44 67 LYS A C 1
ATOM 551 O O . LYS A 1 67 ? -19.860 3.031 47.639 1.00 93.44 67 LYS A O 1
ATOM 556 N N . LYS A 1 68 ? -19.290 0.920 48.148 1.00 94.19 68 LYS A N 1
ATOM 557 C CA . LYS A 1 68 ? -18.082 0.901 47.312 1.00 94.19 68 LYS A CA 1
ATOM 558 C C . LYS A 1 68 ? -18.418 1.203 45.853 1.00 94.19 68 LYS A C 1
ATOM 560 O O . LYS A 1 68 ? -17.763 2.049 45.259 1.00 94.19 68 LYS A O 1
ATOM 565 N N . TYR A 1 69 ? -19.448 0.558 45.303 1.00 94.50 69 TYR A N 1
ATOM 566 C CA . TYR A 1 69 ? -19.881 0.800 43.928 1.00 94.50 69 TYR A CA 1
ATOM 567 C C . TYR A 1 69 ? -20.341 2.247 43.707 1.00 94.50 69 TYR A C 1
ATOM 569 O O . TYR A 1 69 ? -19.850 2.901 42.790 1.00 94.50 69 TYR A O 1
ATOM 577 N N . ILE A 1 70 ? -21.213 2.772 44.578 1.00 93.94 70 ILE A N 1
ATOM 578 C CA . ILE A 1 70 ? -21.676 4.168 44.509 1.00 93.94 70 ILE A CA 1
ATOM 579 C C . ILE A 1 70 ? -20.493 5.140 44.567 1.00 93.94 70 ILE A C 1
ATOM 581 O O . ILE A 1 70 ? -20.404 6.037 43.733 1.00 93.94 70 ILE A O 1
ATOM 585 N N . THR A 1 71 ? -19.562 4.951 45.506 1.00 94.12 71 THR A N 1
ATOM 586 C CA . THR A 1 71 ? -18.377 5.810 45.636 1.00 94.12 71 THR A CA 1
ATOM 587 C C . THR A 1 71 ? -17.502 5.755 44.388 1.00 94.12 71 THR A C 1
ATOM 589 O O . THR A 1 71 ? -17.060 6.795 43.913 1.00 94.12 71 THR A O 1
ATOM 592 N N . THR A 1 72 ? -17.262 4.568 43.825 1.00 95.19 72 THR A N 1
ATOM 593 C CA . THR A 1 72 ? -16.488 4.433 42.583 1.00 95.19 72 THR A CA 1
ATOM 594 C C . THR A 1 72 ? -17.161 5.170 41.426 1.00 95.19 72 THR A C 1
ATOM 596 O O . THR A 1 72 ? -16.489 5.903 40.706 1.00 95.19 72 THR A O 1
ATOM 599 N N . MET A 1 73 ? -18.480 5.031 41.276 1.00 95.50 73 MET A N 1
ATOM 600 C CA . MET A 1 73 ? -19.245 5.736 40.246 1.00 95.50 73 MET A CA 1
ATOM 601 C C . MET A 1 73 ? -19.198 7.258 40.434 1.00 95.50 73 MET A C 1
ATOM 603 O O . MET A 1 73 ? -18.982 7.991 39.472 1.00 95.50 73 MET A O 1
ATOM 607 N N . ALA A 1 74 ? -19.359 7.734 41.670 1.00 93.00 74 ALA A N 1
ATOM 608 C CA . ALA A 1 74 ? -19.315 9.156 41.994 1.00 93.00 74 ALA A CA 1
ATOM 609 C C . ALA A 1 74 ? -17.926 9.764 41.744 1.00 93.00 74 ALA A C 1
ATOM 611 O O . ALA A 1 74 ? -17.828 10.820 41.126 1.00 93.00 74 ALA A O 1
ATOM 612 N N . ASN A 1 75 ? -16.855 9.081 42.160 1.00 94.06 75 ASN A N 1
ATOM 613 C CA . ASN A 1 75 ? -15.486 9.526 41.896 1.00 94.06 75 ASN A CA 1
ATOM 614 C C . ASN A 1 75 ? -15.206 9.577 40.394 1.00 94.06 75 ASN A C 1
ATOM 616 O O . ASN A 1 75 ? -14.668 10.565 39.907 1.00 94.06 75 ASN A O 1
ATOM 620 N N . ARG A 1 76 ? -15.648 8.559 39.645 1.00 94.00 76 ARG A N 1
ATOM 621 C CA . ARG A 1 76 ? -15.474 8.543 38.192 1.00 94.00 76 ARG A CA 1
ATOM 622 C C . ARG A 1 76 ? -16.219 9.686 37.505 1.00 94.00 76 ARG A C 1
ATOM 624 O O . ARG A 1 76 ? -15.705 10.254 36.548 1.00 94.00 76 ARG A O 1
ATOM 631 N N . ALA A 1 77 ? -17.400 10.055 38.000 1.00 93.62 77 ALA A N 1
ATOM 632 C CA . ALA A 1 77 ? -18.118 11.219 37.494 1.00 93.62 77 ALA A CA 1
ATOM 633 C C . ALA A 1 77 ? -17.326 12.522 37.681 1.00 93.62 77 ALA A C 1
ATOM 635 O O . ALA A 1 77 ? -17.342 13.365 36.789 1.00 93.62 77 ALA A O 1
ATOM 636 N N . ILE A 1 78 ? -16.648 12.686 38.822 1.00 93.19 78 ILE A N 1
ATOM 637 C CA . ILE A 1 78 ? -15.814 13.862 39.113 1.00 93.19 78 ILE A CA 1
ATOM 638 C C . ILE A 1 78 ? -14.610 13.898 38.172 1.00 93.19 78 ILE A C 1
ATOM 640 O O . ILE A 1 78 ? -14.405 14.904 37.505 1.00 93.19 78 ILE A O 1
ATOM 644 N N . GLU A 1 79 ? -13.887 12.782 38.049 1.00 94.00 79 GLU A N 1
ATOM 645 C CA . GLU A 1 79 ? -12.738 12.664 37.138 1.00 94.00 79 GLU A CA 1
ATOM 646 C C . GLU A 1 79 ? -13.104 13.032 35.693 1.00 94.00 79 GLU A C 1
ATOM 648 O O . GLU A 1 79 ? -12.326 13.671 34.995 1.00 94.00 79 GLU A O 1
ATOM 653 N N . LEU A 1 80 ? -14.297 12.641 35.235 1.00 92.81 80 LEU A N 1
ATOM 654 C CA . LEU A 1 80 ? -14.760 12.952 33.884 1.00 92.81 80 LEU A CA 1
ATOM 655 C C . LEU A 1 80 ? -15.074 14.440 33.683 1.00 92.81 80 LEU A C 1
ATOM 657 O O . LEU A 1 80 ? -14.843 14.938 32.592 1.00 92.81 80 LEU A O 1
ATOM 661 N N . LEU A 1 81 ? -15.536 15.169 34.703 1.00 90.44 81 LEU A N 1
ATOM 662 C CA . LEU A 1 81 ? -15.750 16.626 34.587 1.00 90.44 81 LEU A CA 1
ATOM 663 C C . LEU A 1 81 ? -14.437 17.399 34.470 1.00 90.44 81 LEU A C 1
ATOM 665 O O . LEU A 1 81 ? -14.411 18.507 33.948 1.00 90.44 81 LEU A O 1
ATOM 669 N N . GLU A 1 82 ? -13.359 16.830 35.002 1.00 90.69 82 GLU A N 1
ATOM 670 C CA . GLU A 1 82 ? -12.016 17.402 34.925 1.00 90.69 82 GLU A CA 1
ATOM 671 C C . GLU A 1 82 ? -11.290 16.992 33.631 1.00 90.69 82 GLU A C 1
ATOM 673 O O . GLU A 1 82 ? -10.196 17.481 33.354 1.00 90.69 82 GLU A O 1
ATOM 678 N N . SER A 1 83 ? -11.887 16.100 32.833 1.00 90.12 83 SER A N 1
ATOM 679 C CA . SER A 1 83 ? -11.302 15.566 31.607 1.00 90.12 83 SER A CA 1
ATOM 680 C C . SER A 1 83 ? -11.621 16.431 30.388 1.00 90.12 83 SER A C 1
ATOM 682 O O . SER A 1 83 ? -12.773 16.786 30.144 1.00 90.12 83 SER A O 1
ATOM 684 N N . GLU A 1 84 ? -10.607 16.668 29.551 1.00 90.38 84 GLU A N 1
ATOM 685 C CA . GLU A 1 84 ? -10.742 17.316 28.236 1.00 90.38 84 GLU A CA 1
ATOM 686 C C . GLU A 1 84 ? -11.225 16.349 27.132 1.00 90.38 84 GLU A C 1
ATOM 688 O O . GLU A 1 84 ? -11.276 16.704 25.952 1.00 90.38 84 GLU A O 1
ATOM 693 N N . GLU A 1 85 ? -11.560 15.102 27.481 1.00 88.88 85 GLU A N 1
ATOM 694 C CA . GLU A 1 85 ? -12.063 14.118 26.523 1.00 88.88 85 GLU A CA 1
ATOM 695 C C . GLU A 1 85 ? -13.409 14.539 25.918 1.00 88.88 85 GLU A C 1
ATOM 697 O O . GLU A 1 85 ? -14.306 15.066 26.576 1.00 88.88 85 GLU A O 1
ATOM 702 N N . LYS A 1 86 ? -13.589 14.248 24.627 1.00 87.94 86 LYS A N 1
ATOM 703 C CA . LYS A 1 86 ? -14.843 14.539 23.930 1.00 87.94 86 LYS A CA 1
ATOM 704 C C . LYS A 1 86 ? -16.016 13.823 24.615 1.00 87.94 86 LYS A C 1
ATOM 706 O O . LYS A 1 86 ? -15.967 12.615 24.827 1.00 87.94 86 LYS A O 1
ATOM 711 N N . ASN A 1 87 ? -17.100 14.562 24.856 1.00 91.44 87 ASN A N 1
ATOM 712 C CA . ASN A 1 87 ? -18.328 14.099 25.517 1.00 91.44 87 ASN A CA 1
ATOM 713 C C . ASN A 1 87 ? -18.160 13.721 27.003 1.00 91.44 87 ASN A C 1
ATOM 715 O O . ASN A 1 87 ? -19.061 13.095 27.566 1.00 91.44 87 ASN A O 1
ATOM 719 N N . SER A 1 88 ? -17.047 14.083 27.649 1.00 91.62 88 SER A N 1
ATOM 720 C CA . SER A 1 88 ? -16.790 13.772 29.061 1.00 91.62 88 SER A CA 1
ATOM 721 C C . SER A 1 88 ? -17.896 14.284 29.996 1.00 91.62 88 SER A C 1
ATOM 723 O O . SER A 1 88 ? -18.317 13.557 30.898 1.00 91.62 88 SER A O 1
ATOM 725 N N . ASP A 1 89 ? -18.461 15.460 29.709 1.00 93.31 89 ASP A N 1
ATOM 726 C CA . ASP A 1 89 ? -19.593 16.049 30.437 1.00 93.31 89 ASP A CA 1
ATOM 727 C C . ASP A 1 89 ? -20.854 15.171 30.402 1.00 93.31 89 ASP A C 1
ATOM 729 O O . ASP A 1 89 ? -21.470 14.913 31.442 1.00 93.31 89 ASP A O 1
ATOM 733 N N . ILE A 1 90 ? -21.207 14.653 29.220 1.00 94.38 90 ILE A N 1
ATOM 734 C CA . ILE A 1 90 ? -22.362 13.764 29.012 1.00 94.38 90 ILE A CA 1
ATOM 735 C C . ILE A 1 90 ? -22.156 12.454 29.772 1.00 94.38 90 ILE A C 1
ATOM 737 O O . ILE A 1 90 ? -23.046 11.968 30.477 1.00 94.38 90 ILE A O 1
ATOM 741 N N . ILE A 1 91 ? -20.957 11.877 29.657 1.00 95.19 91 ILE A N 1
ATOM 742 C CA . ILE A 1 91 ? -20.627 10.625 30.338 1.00 95.19 91 ILE A CA 1
ATOM 743 C C . ILE A 1 91 ? -20.678 10.856 31.854 1.00 95.19 91 ILE A C 1
ATOM 745 O O . ILE A 1 91 ? -21.295 10.068 32.570 1.00 95.19 91 ILE A O 1
ATOM 749 N N . SER A 1 92 ? -20.129 11.965 32.355 1.00 95.88 92 SER A N 1
ATOM 750 C CA . SER A 1 92 ? -20.228 12.339 33.768 1.00 95.88 92 SER A CA 1
ATOM 751 C C . SER A 1 92 ? -21.682 12.469 34.235 1.00 95.88 92 SER A C 1
ATOM 753 O O . SER A 1 92 ? -22.044 11.924 35.284 1.00 95.88 92 SER A O 1
ATOM 755 N N . ALA A 1 93 ? -22.548 13.123 33.450 1.00 95.81 93 ALA A N 1
ATOM 756 C CA . ALA A 1 93 ? -23.978 13.209 33.735 1.00 95.81 93 ALA A CA 1
ATOM 757 C C . ALA A 1 93 ? -24.619 11.818 33.880 1.00 95.81 93 ALA A C 1
ATOM 759 O O . ALA A 1 93 ? -25.338 11.589 34.854 1.00 95.81 93 ALA A O 1
ATOM 760 N N . CYS A 1 94 ? -24.266 10.863 33.013 1.00 97.38 94 CYS A N 1
ATOM 761 C CA . CYS A 1 94 ? -24.729 9.476 33.107 1.00 97.38 94 CYS A CA 1
ATOM 762 C C . CYS A 1 94 ? -24.252 8.772 34.392 1.00 97.38 94 CYS A C 1
ATOM 764 O O . CYS A 1 94 ? -25.029 8.091 35.058 1.00 97.38 94 CYS A O 1
ATOM 766 N N . TYR A 1 95 ? -22.990 8.946 34.800 1.00 97.19 95 TYR A N 1
ATOM 767 C CA . TYR A 1 95 ? -22.505 8.368 36.063 1.00 97.19 95 TYR A CA 1
ATOM 768 C C . TYR A 1 95 ? -23.255 8.939 37.276 1.00 97.19 95 TYR A C 1
ATOM 770 O O . TYR A 1 95 ? -23.669 8.186 38.164 1.00 97.19 95 TYR A O 1
ATOM 778 N N . ARG A 1 96 ? -23.463 10.263 37.309 1.00 96.38 96 ARG A N 1
ATOM 779 C CA . ARG A 1 96 ? -24.215 10.930 38.385 1.00 96.38 96 ARG A CA 1
ATOM 780 C C . ARG A 1 96 ? -25.669 10.477 38.419 1.00 96.38 96 ARG A C 1
ATOM 782 O O . ARG A 1 96 ? -26.196 10.237 39.504 1.00 96.38 96 ARG A O 1
ATOM 789 N N . SER A 1 97 ? -26.311 10.336 37.261 1.00 96.62 97 SER A N 1
ATOM 790 C CA . SER A 1 97 ? -27.714 9.936 37.181 1.00 96.62 97 SER A CA 1
ATOM 791 C C . SER A 1 97 ? -27.929 8.514 37.702 1.00 96.62 97 SER A C 1
ATOM 793 O O . SER A 1 97 ? -28.842 8.301 38.496 1.00 96.62 97 SER A O 1
ATOM 795 N N . ILE A 1 98 ? -27.028 7.571 37.399 1.00 96.75 98 ILE A N 1
ATOM 796 C CA . ILE A 1 98 ? -27.074 6.218 37.975 1.00 96.75 98 ILE A CA 1
ATOM 797 C C . ILE A 1 98 ? -26.902 6.243 39.495 1.00 96.75 98 ILE A C 1
ATOM 799 O O . ILE A 1 98 ? -27.643 5.563 40.202 1.00 96.75 98 ILE A O 1
ATOM 803 N N . VAL A 1 99 ? -25.967 7.036 40.025 1.00 96.38 99 VAL A N 1
ATOM 804 C CA . VAL A 1 99 ? -25.806 7.192 41.482 1.00 96.38 99 VAL A CA 1
ATOM 805 C C . VAL A 1 99 ? -27.091 7.730 42.118 1.00 96.38 99 VAL A C 1
ATOM 807 O O . VAL A 1 99 ? -27.565 7.178 43.115 1.00 96.38 99 VAL A O 1
ATOM 810 N N . ASN A 1 100 ? -27.685 8.763 41.521 1.00 96.31 100 ASN A N 1
ATOM 811 C CA . ASN A 1 100 ? -28.933 9.364 41.984 1.00 96.31 100 ASN A CA 1
ATOM 812 C C . ASN A 1 100 ? -30.101 8.370 41.947 1.00 96.31 100 ASN A C 1
ATOM 814 O O . ASN A 1 100 ? -30.839 8.261 42.927 1.00 96.31 100 ASN A O 1
ATOM 818 N N . TYR A 1 101 ? -30.224 7.597 40.867 1.00 95.56 101 TYR A N 1
ATOM 819 C CA . TYR A 1 101 ? -31.232 6.551 40.725 1.00 95.56 101 TYR A CA 1
ATOM 820 C C . TYR A 1 101 ? -31.067 5.451 41.779 1.00 95.56 101 TYR A C 1
ATOM 822 O O . TYR A 1 101 ? -32.015 5.148 42.503 1.00 95.56 101 TYR A O 1
ATOM 830 N N . LEU A 1 102 ? -29.857 4.898 41.929 1.00 94.31 102 LEU A N 1
ATOM 831 C CA . LEU A 1 102 ? -29.575 3.843 42.908 1.00 94.31 102 LEU A CA 1
ATOM 832 C C . LEU A 1 102 ? -29.839 4.309 44.346 1.00 94.31 102 LEU A C 1
ATOM 834 O O . LEU A 1 102 ? -30.390 3.555 45.145 1.00 94.31 102 LEU A O 1
ATOM 838 N N . THR A 1 103 ? -29.526 5.569 44.649 1.00 92.94 103 THR A N 1
ATOM 839 C CA . THR A 1 103 ? -29.837 6.186 45.947 1.00 92.94 103 THR A CA 1
ATOM 840 C C . THR A 1 103 ? -31.348 6.386 46.125 1.00 92.94 103 THR A C 1
ATOM 842 O O . THR A 1 103 ? -31.883 6.189 47.212 1.00 92.94 103 THR A O 1
ATOM 845 N N . ALA A 1 104 ? -32.079 6.745 45.065 1.00 91.44 104 ALA A N 1
ATOM 846 C CA . ALA A 1 104 ? -33.528 6.960 45.121 1.00 91.44 104 ALA A CA 1
ATOM 847 C C . ALA A 1 104 ? -34.337 5.670 45.356 1.00 91.44 104 ALA A C 1
ATOM 849 O O . ALA A 1 104 ? -35.447 5.735 45.908 1.00 91.44 104 ALA A O 1
ATOM 850 N N . ILE A 1 105 ? -33.798 4.521 44.937 1.00 90.44 105 ILE A N 1
ATOM 851 C CA . ILE A 1 105 ? -34.403 3.191 45.114 1.00 90.44 105 ILE A CA 1
ATOM 852 C C . ILE A 1 105 ? -33.906 2.452 46.365 1.00 90.44 105 ILE A C 1
ATOM 854 O O . ILE A 1 105 ? -34.358 1.337 46.635 1.00 90.44 105 ILE A O 1
ATOM 858 N N . GLU A 1 106 ? -32.971 3.032 47.119 1.00 87.88 106 GLU A N 1
ATOM 859 C CA . GLU A 1 106 ? -32.409 2.401 48.310 1.00 87.88 106 GLU A CA 1
ATOM 860 C C . GLU A 1 106 ? -33.504 2.124 49.354 1.00 87.88 106 GLU A C 1
ATOM 862 O O . GLU A 1 106 ? -34.334 2.980 49.664 1.00 87.88 106 GLU A O 1
ATOM 867 N N . GLY A 1 107 ? -33.538 0.889 49.866 1.00 81.56 107 GLY A N 1
ATOM 868 C CA . GLY A 1 107 ? -34.521 0.451 50.862 1.00 81.56 107 GLY A CA 1
ATOM 869 C C . GLY A 1 107 ? -35.959 0.276 50.351 1.00 81.56 107 GLY A C 1
ATOM 870 O O . GLY A 1 107 ? -36.844 0.008 51.159 1.00 81.56 107 GLY A O 1
ATOM 871 N N . LYS A 1 108 ? -36.213 0.410 49.042 1.00 82.94 108 LYS A N 1
ATOM 872 C CA . LYS A 1 108 ? -37.540 0.211 48.429 1.00 82.94 108 LYS A CA 1
ATOM 873 C C . LYS A 1 108 ? -37.598 -1.115 47.683 1.00 82.94 108 LYS A C 1
ATOM 875 O O . LYS A 1 108 ? -36.648 -1.456 46.992 1.00 82.94 108 LYS A O 1
ATOM 880 N N . ASP A 1 109 ? -38.709 -1.842 47.753 1.00 79.31 109 ASP A N 1
ATOM 881 C CA . ASP A 1 109 ? -38.910 -3.010 46.889 1.00 79.31 109 ASP A CA 1
ATOM 882 C C . ASP A 1 109 ? -39.220 -2.539 45.456 1.00 79.31 109 ASP A C 1
ATOM 884 O O . ASP A 1 109 ? -40.080 -1.684 45.246 1.00 79.31 109 ASP A O 1
ATOM 888 N N . LEU A 1 110 ? -38.514 -3.085 44.459 1.00 73.12 110 LEU A N 1
ATOM 889 C CA . LEU A 1 110 ? -38.771 -2.817 43.035 1.00 73.12 110 LEU A CA 1
ATOM 890 C C . LEU A 1 110 ? -40.218 -3.125 42.642 1.00 73.12 110 LEU A C 1
ATOM 892 O O . LEU A 1 110 ? -40.792 -2.416 41.820 1.00 73.12 110 LEU A O 1
ATOM 896 N N . SER A 1 111 ? -40.813 -4.157 43.241 1.00 76.00 111 SER A N 1
ATOM 897 C CA . SER A 1 111 ? -42.202 -4.545 42.982 1.00 76.00 111 SER A CA 1
ATOM 898 C C . SER A 1 111 ? -43.233 -3.618 43.633 1.00 76.00 111 SER A C 1
ATOM 900 O O . SER A 1 111 ? -44.402 -3.666 43.260 1.00 76.00 111 SER A O 1
ATOM 902 N N . SER A 1 112 ? -42.806 -2.752 44.559 1.00 77.19 112 SER A N 1
ATOM 903 C CA . SER A 1 112 ? -43.652 -1.764 45.237 1.00 77.19 112 SER A CA 1
ATOM 904 C C . SER A 1 112 ? -43.367 -0.326 44.785 1.00 77.19 112 SER A C 1
ATOM 906 O O . SER A 1 112 ? -43.715 0.621 45.494 1.00 77.19 112 SER A O 1
ATOM 908 N N . MET A 1 113 ? -42.651 -0.132 43.672 1.00 82.44 113 MET A N 1
ATOM 909 C CA . MET A 1 113 ? -42.408 1.202 43.122 1.00 82.44 113 MET A CA 1
ATOM 910 C C . MET A 1 113 ? -43.666 1.723 42.432 1.00 82.44 113 MET A C 1
ATOM 912 O O . MET A 1 113 ? -44.179 1.091 41.515 1.00 82.44 113 MET A O 1
ATOM 916 N N . GLU A 1 114 ? -44.117 2.908 42.837 1.00 82.56 114 GLU A N 1
ATOM 917 C CA . GLU A 1 114 ? -45.298 3.569 42.278 1.00 82.56 114 GLU A CA 1
ATOM 918 C C . GLU A 1 114 ? -45.003 5.036 41.926 1.00 82.56 114 GLU A C 1
ATOM 920 O O . GLU A 1 114 ? -44.069 5.666 42.443 1.00 82.56 114 GLU A O 1
ATOM 925 N N . GLY A 1 115 ? -45.819 5.599 41.033 1.00 88.69 115 GLY A N 1
ATOM 926 C CA . GLY A 1 115 ? -45.784 7.016 40.670 1.00 88.69 115 GLY A CA 1
ATOM 927 C C . GLY A 1 115 ? -44.502 7.430 39.941 1.00 88.69 115 GLY A C 1
ATOM 928 O O . GLY A 1 115 ? -44.018 6.728 39.056 1.00 88.69 115 GLY A O 1
ATOM 929 N N . ARG A 1 116 ? -43.938 8.588 40.319 1.00 88.00 116 ARG A N 1
ATOM 930 C CA . ARG A 1 116 ? -42.779 9.205 39.635 1.00 88.00 116 ARG A CA 1
ATOM 931 C C . ARG A 1 116 ? -41.562 8.282 39.552 1.00 88.00 116 ARG A C 1
ATOM 933 O O . ARG A 1 116 ? -40.847 8.319 38.561 1.00 88.00 116 ARG A O 1
ATOM 940 N N . LEU A 1 117 ? -41.320 7.463 40.579 1.00 87.62 117 LEU A N 1
ATOM 941 C CA . LEU A 1 117 ? -40.172 6.554 40.587 1.00 87.62 117 LEU A CA 1
ATOM 942 C C . LEU A 1 117 ? -40.3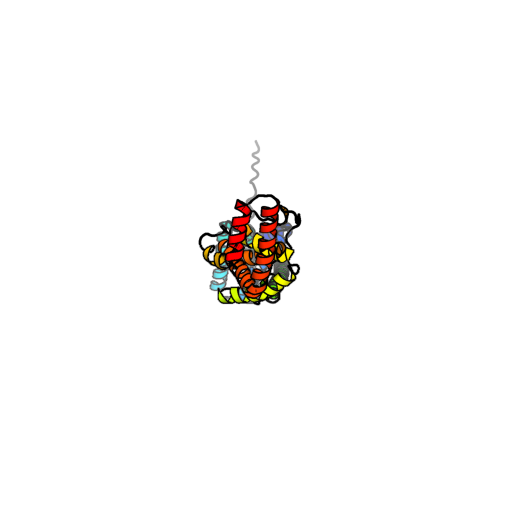59 5.404 39.591 1.00 87.62 117 LEU A C 1
ATOM 944 O O . LEU A 1 117 ? -39.416 5.064 38.890 1.00 87.62 117 LEU A O 1
ATOM 948 N N . GLN A 1 118 ? -41.572 4.854 39.494 1.00 89.88 118 GLN A N 1
ATOM 949 C CA . GLN A 1 118 ? -41.895 3.804 38.528 1.00 89.88 118 GLN A CA 1
ATOM 950 C C . GLN A 1 118 ? -41.757 4.309 37.088 1.00 89.88 118 GLN A C 1
ATOM 952 O O . GLN A 1 118 ? -41.174 3.621 36.253 1.00 89.88 118 GLN A O 1
ATOM 957 N N . GLN A 1 119 ? -42.254 5.518 36.816 1.00 89.44 119 GLN A N 1
ATOM 958 C CA . GLN A 1 119 ? -42.110 6.157 35.509 1.00 89.44 119 GLN A CA 1
ATOM 959 C C . GLN A 1 119 ? -40.630 6.383 35.162 1.00 89.44 119 GLN A C 1
ATOM 961 O O . GLN A 1 119 ? -40.181 5.950 34.106 1.00 89.44 119 GLN A O 1
ATOM 966 N N . ALA A 1 120 ? -39.855 6.961 36.084 1.00 91.19 120 ALA A N 1
ATOM 967 C CA . ALA A 1 120 ? -38.428 7.201 35.879 1.00 91.19 120 ALA A CA 1
ATOM 968 C C . ALA A 1 120 ? -37.639 5.899 35.648 1.00 91.19 120 ALA A C 1
ATOM 970 O O . ALA A 1 120 ? -36.731 5.853 34.822 1.00 91.19 120 ALA A O 1
ATOM 971 N N . SER A 1 121 ? -37.990 4.819 36.358 1.00 91.69 121 SER A N 1
ATOM 972 C CA . SER A 1 121 ? -37.414 3.494 36.120 1.00 91.69 121 SER A CA 1
ATOM 973 C C . SER A 1 121 ? -37.727 2.979 34.715 1.00 91.69 121 SER A C 1
ATOM 975 O O . SER A 1 121 ? -36.833 2.444 34.068 1.00 91.69 121 SER A O 1
ATOM 977 N N . ALA A 1 122 ? -38.967 3.127 34.241 1.00 91.19 122 ALA A N 1
ATOM 978 C CA . ALA A 1 122 ? -39.353 2.696 32.898 1.00 91.19 122 ALA A CA 1
ATOM 979 C C . ALA A 1 122 ? -38.557 3.446 31.819 1.00 91.19 122 ALA A C 1
ATOM 981 O O . ALA A 1 122 ? -37.934 2.807 30.975 1.00 91.19 122 ALA A O 1
ATOM 982 N N . GLU A 1 123 ? -38.478 4.774 31.923 1.00 94.12 123 GLU A N 1
ATOM 983 C CA . GLU A 1 123 ? -37.708 5.617 30.998 1.00 94.12 123 GLU A CA 1
ATOM 984 C C . GLU A 1 123 ? -36.214 5.250 30.995 1.00 94.12 123 GLU A C 1
ATOM 986 O O . GLU A 1 123 ? -35.595 5.136 29.935 1.00 94.12 123 GLU A O 1
ATOM 991 N N . LEU A 1 124 ? -35.638 4.956 32.167 1.00 94.94 124 LEU A N 1
ATOM 992 C CA . LEU A 1 124 ? -34.261 4.469 32.268 1.00 94.94 124 LEU A CA 1
ATOM 993 C C . LEU A 1 124 ? -34.053 3.146 31.524 1.00 94.94 124 LEU A C 1
ATOM 995 O O . LEU A 1 124 ? -33.050 2.977 30.833 1.00 94.94 124 LEU A O 1
ATOM 999 N N . PHE A 1 125 ? -34.967 2.186 31.674 1.00 94.00 125 PHE A N 1
ATOM 1000 C CA . PHE A 1 125 ? -34.841 0.897 30.994 1.00 94.00 125 PHE A CA 1
ATOM 1001 C C . PHE A 1 125 ? -35.045 1.014 29.486 1.00 94.00 125 PHE A C 1
ATOM 1003 O O . PHE A 1 125 ? -34.331 0.341 28.741 1.00 94.00 125 PHE A O 1
ATOM 1010 N N . ASP A 1 126 ? -35.941 1.888 29.032 1.00 95.00 126 ASP A N 1
ATOM 1011 C CA . ASP A 1 126 ? -36.112 2.186 27.610 1.00 95.00 126 ASP A CA 1
ATOM 1012 C C . ASP A 1 126 ? -34.833 2.799 27.024 1.00 95.00 126 ASP A C 1
ATOM 1014 O O . ASP A 1 126 ? -34.363 2.386 25.959 1.00 95.00 126 ASP A O 1
ATOM 1018 N N . MET A 1 127 ? -34.195 3.707 27.765 1.00 96.19 127 MET A N 1
ATOM 1019 C CA . MET A 1 127 ? -32.898 4.279 27.415 1.00 96.19 127 MET A CA 1
ATOM 1020 C C . MET A 1 127 ? -31.787 3.217 27.353 1.00 96.19 127 MET A C 1
ATOM 1022 O O . MET A 1 127 ? -31.016 3.190 26.388 1.00 96.19 127 MET A O 1
ATOM 1026 N N . VAL A 1 128 ? -31.718 2.303 28.331 1.00 95.50 128 VAL A N 1
ATOM 1027 C CA . VAL A 1 128 ? -30.779 1.162 28.326 1.00 95.50 128 VAL A CA 1
ATOM 1028 C C . VAL A 1 128 ? -31.026 0.257 27.116 1.00 95.50 128 VAL A C 1
ATOM 1030 O O . VAL A 1 128 ? -30.073 -0.144 26.444 1.00 95.50 128 VAL A O 1
ATOM 1033 N N . ALA A 1 129 ? -32.286 -0.056 26.808 1.00 94.50 129 ALA A N 1
ATOM 1034 C CA . ALA A 1 129 ? -32.655 -0.895 25.671 1.00 94.50 129 ALA A CA 1
ATOM 1035 C C . ALA A 1 129 ? -32.273 -0.237 24.336 1.00 94.50 129 ALA A C 1
ATOM 1037 O O . ALA A 1 129 ? -31.686 -0.887 23.464 1.00 94.50 129 ALA A O 1
ATOM 1038 N N . TYR A 1 130 ? -32.536 1.064 24.191 1.00 93.94 130 TYR A N 1
ATOM 1039 C CA . TYR A 1 130 ? -32.126 1.839 23.022 1.00 93.94 130 TYR A CA 1
ATOM 1040 C C . TYR A 1 130 ? -30.597 1.876 22.870 1.00 93.94 130 TYR A C 1
ATOM 1042 O O . TYR A 1 130 ? -30.084 1.609 21.780 1.00 93.94 130 TYR A O 1
ATOM 1050 N N . GLY A 1 131 ? -29.856 2.115 23.958 1.00 92.94 131 GLY A N 1
ATOM 1051 C CA . GLY A 1 131 ? -28.391 2.074 23.971 1.00 92.94 131 GLY A CA 1
ATOM 1052 C C . GLY A 1 131 ? -27.829 0.711 23.561 1.00 92.94 131 GLY A C 1
ATOM 1053 O O . GLY A 1 131 ? -26.938 0.638 22.715 1.00 92.94 131 GLY A O 1
ATOM 1054 N N . GLY A 1 132 ? -28.407 -0.378 24.075 1.00 92.19 132 GLY A N 1
ATOM 1055 C CA . GLY A 1 132 ? -28.011 -1.743 23.717 1.00 92.19 132 GLY A CA 1
ATOM 1056 C C . GLY A 1 132 ? -28.263 -2.079 22.247 1.00 92.19 132 GLY A C 1
ATOM 1057 O O . GLY A 1 132 ? -27.416 -2.699 21.597 1.00 92.19 132 GLY A O 1
ATOM 1058 N N . LYS A 1 133 ? -29.383 -1.608 21.683 1.00 92.62 133 LYS A N 1
ATOM 1059 C CA . LYS A 1 133 ? -29.656 -1.727 20.246 1.00 92.62 133 LYS A CA 1
ATOM 1060 C C . LYS A 1 133 ? -28.594 -0.998 19.419 1.00 92.62 133 LYS A C 1
ATOM 1062 O O . LYS A 1 133 ? -28.059 -1.585 18.485 1.00 92.62 133 LYS A O 1
ATOM 1067 N N . ARG A 1 134 ? -28.234 0.236 19.790 1.00 90.00 134 ARG A N 1
ATOM 1068 C CA . ARG A 1 134 ? -27.189 1.009 19.093 1.00 90.00 134 ARG A CA 1
ATOM 1069 C C . ARG A 1 134 ? -25.812 0.366 19.185 1.00 90.00 134 ARG A C 1
ATOM 1071 O O . ARG A 1 134 ? -25.117 0.307 18.181 1.00 90.00 134 ARG A O 1
ATOM 1078 N N . MET A 1 135 ? -25.438 -0.165 20.345 1.00 88.25 135 MET A N 1
ATOM 1079 C CA . MET A 1 135 ? -24.182 -0.905 20.502 1.00 88.25 135 MET A CA 1
ATOM 1080 C C . MET A 1 135 ? -24.150 -2.176 19.656 1.00 88.25 135 MET A C 1
ATOM 1082 O O . MET A 1 135 ? -23.116 -2.503 19.084 1.00 88.25 135 MET A O 1
ATOM 1086 N N . THR A 1 136 ? -25.286 -2.864 19.522 1.00 89.00 136 THR A N 1
ATOM 1087 C CA . THR A 1 136 ? -25.404 -4.028 18.634 1.00 89.00 136 THR A CA 1
ATOM 1088 C C . THR A 1 136 ? -25.263 -3.622 17.168 1.00 89.00 136 THR A C 1
ATOM 1090 O O . THR A 1 136 ? -24.524 -4.267 16.435 1.00 89.00 136 THR A O 1
ATOM 1093 N N . GLU A 1 137 ? -25.928 -2.543 16.740 1.00 86.81 137 GLU A N 1
ATOM 1094 C CA . GLU A 1 137 ? -25.799 -1.999 15.380 1.00 86.81 137 GLU A CA 1
ATOM 1095 C C . GLU A 1 137 ? -24.351 -1.587 15.077 1.00 86.81 137 GLU A C 1
ATOM 1097 O O . GLU A 1 137 ? -23.821 -1.958 14.035 1.00 86.81 137 GLU A O 1
ATOM 1102 N N . ILE A 1 138 ? -23.686 -0.882 16.000 1.00 81.94 138 ILE A N 1
ATOM 1103 C CA . ILE A 1 138 ? -22.273 -0.500 15.867 1.00 81.94 138 ILE A CA 1
ATOM 1104 C C . ILE A 1 138 ? -21.390 -1.743 15.804 1.00 81.94 138 ILE A C 1
ATOM 1106 O O . ILE A 1 138 ? -20.576 -1.838 14.897 1.00 81.94 138 ILE A O 1
ATOM 1110 N N . GLY A 1 139 ? -21.590 -2.727 16.682 1.00 80.19 139 GLY A N 1
ATOM 1111 C CA . GLY A 1 139 ? -20.833 -3.979 16.650 1.00 80.19 139 GLY A CA 1
ATOM 1112 C C . GLY A 1 139 ? -21.036 -4.764 15.351 1.00 80.19 139 GLY A C 1
ATOM 1113 O O . GLY A 1 139 ? -20.087 -5.324 14.815 1.00 80.19 139 GLY A O 1
ATOM 1114 N N . GLN A 1 140 ? -22.248 -4.763 14.787 1.00 85.25 140 GLN A N 1
ATOM 1115 C CA . GLN A 1 140 ? -22.519 -5.345 13.469 1.00 85.25 140 GLN A CA 1
ATOM 1116 C C . GLN A 1 140 ? -21.844 -4.558 12.344 1.00 85.25 140 GLN A C 1
ATOM 1118 O O . GLN A 1 140 ? -21.338 -5.170 11.409 1.00 85.25 140 GLN A O 1
ATOM 1123 N N . MET A 1 141 ? -21.811 -3.226 12.420 1.00 77.44 141 MET A N 1
ATOM 1124 C CA . MET A 1 141 ? -21.093 -2.386 11.457 1.00 77.44 141 MET A CA 1
ATOM 1125 C C . MET A 1 141 ? -19.578 -2.560 11.568 1.00 77.44 141 MET A C 1
ATOM 1127 O O . MET A 1 141 ? -18.912 -2.629 10.544 1.00 77.44 141 MET A O 1
ATOM 1131 N N . GLU A 1 142 ? -19.029 -2.668 12.777 1.00 75.50 142 GLU A N 1
ATOM 1132 C CA . GLU A 1 142 ? -17.615 -2.951 13.029 1.00 75.50 142 GLU A CA 1
ATOM 1133 C C . GLU A 1 142 ? -17.245 -4.350 12.561 1.00 75.50 142 GLU A C 1
ATOM 1135 O O . GLU A 1 142 ? -16.211 -4.515 11.924 1.00 75.50 142 GLU A O 1
ATOM 1140 N N . GLN A 1 143 ? -18.102 -5.345 12.802 1.00 73.75 143 GLN A N 1
ATOM 1141 C CA . GLN A 1 143 ? -17.912 -6.687 12.271 1.00 73.75 143 GLN A CA 1
ATOM 1142 C C . GLN A 1 143 ? -17.997 -6.673 10.748 1.00 73.75 143 GLN A C 1
ATOM 1144 O O . GLN A 1 143 ? -17.105 -7.200 10.110 1.00 73.75 143 GLN A O 1
ATOM 1149 N N . ALA A 1 144 ? -18.982 -6.004 10.146 1.00 75.25 144 ALA A N 1
ATOM 1150 C CA . ALA A 1 144 ? -19.081 -5.876 8.694 1.00 75.25 144 ALA A CA 1
ATOM 1151 C C . ALA A 1 144 ? -17.893 -5.103 8.094 1.00 75.25 144 ALA A C 1
ATOM 1153 O O . ALA A 1 144 ? -17.427 -5.442 7.012 1.00 75.25 144 ALA A O 1
ATOM 1154 N N . ALA A 1 145 ? -17.372 -4.090 8.789 1.00 66.19 145 ALA A N 1
ATOM 1155 C CA . ALA A 1 145 ? -16.174 -3.356 8.396 1.00 66.19 145 ALA A CA 1
ATOM 1156 C C . ALA A 1 145 ? -14.912 -4.213 8.563 1.00 66.19 145 ALA A C 1
ATOM 1158 O O . ALA A 1 145 ? -14.042 -4.191 7.701 1.00 66.19 145 ALA A O 1
ATOM 1159 N N . SER A 1 146 ? -14.820 -4.998 9.633 1.00 65.81 146 SER A N 1
ATOM 1160 C CA . SER A 1 146 ? -13.748 -5.963 9.876 1.00 65.81 146 SER A CA 1
ATOM 1161 C C . SER A 1 146 ? -13.786 -7.091 8.849 1.00 65.81 146 SER A C 1
ATOM 1163 O O . SER A 1 146 ? -12.752 -7.434 8.294 1.00 65.81 146 SER A O 1
ATOM 1165 N N . ASP A 1 147 ? -14.964 -7.607 8.510 1.00 66.69 147 ASP A N 1
ATOM 1166 C CA . ASP A 1 147 ? -15.205 -8.593 7.456 1.00 66.69 147 ASP A CA 1
ATOM 1167 C C . ASP A 1 147 ? -14.860 -7.993 6.093 1.00 66.69 147 ASP A C 1
ATOM 1169 O O . ASP A 1 147 ? -14.169 -8.614 5.297 1.00 66.69 147 ASP A O 1
ATOM 1173 N N . PHE A 1 148 ? -15.237 -6.741 5.832 1.00 64.12 148 PHE A N 1
ATOM 1174 C CA . PHE A 1 148 ? -14.832 -6.017 4.630 1.00 64.12 148 PHE A CA 1
ATOM 1175 C C . PHE A 1 148 ? -13.305 -5.849 4.550 1.00 64.12 148 PHE A C 1
ATOM 1177 O O . PHE A 1 148 ? -12.713 -6.097 3.503 1.00 64.12 148 PHE A O 1
ATOM 1184 N N . LEU A 1 149 ? -12.642 -5.475 5.647 1.00 56.50 149 LEU A N 1
ATOM 1185 C CA . LEU A 1 149 ? -11.188 -5.288 5.714 1.00 56.50 149 LEU A CA 1
ATOM 1186 C C . LEU A 1 149 ? -10.409 -6.614 5.705 1.00 56.50 149 LEU A C 1
ATOM 1188 O O . LEU A 1 149 ? -9.306 -6.667 5.162 1.00 56.50 149 LEU A O 1
ATOM 1192 N N . SER A 1 150 ? -10.959 -7.678 6.285 1.00 54.06 150 SER A N 1
ATOM 1193 C CA . SER A 1 150 ? -10.354 -9.012 6.335 1.00 54.06 150 SER A CA 1
ATOM 1194 C C . SER A 1 150 ? -10.569 -9.780 5.034 1.00 54.06 150 SER A C 1
ATOM 1196 O O . SER A 1 150 ? -9.615 -10.379 4.545 1.00 54.06 150 SER A O 1
ATOM 1198 N N . ASN A 1 151 ? -11.728 -9.644 4.382 1.00 49.00 151 ASN A N 1
ATOM 1199 C CA . ASN A 1 151 ? -11.935 -10.114 3.009 1.00 49.00 151 ASN A CA 1
ATOM 1200 C C . ASN A 1 151 ? -11.035 -9.356 2.018 1.00 49.00 151 ASN A C 1
ATOM 1202 O O . ASN A 1 151 ? -10.543 -9.944 1.059 1.00 49.00 151 ASN A O 1
ATOM 1206 N N . ARG A 1 152 ? -10.687 -8.090 2.298 1.00 44.25 152 ARG A N 1
ATOM 1207 C CA . ARG A 1 152 ? -9.666 -7.359 1.527 1.00 44.25 152 ARG A CA 1
ATOM 1208 C C . ARG A 1 152 ? -8.239 -7.886 1.724 1.00 44.25 152 ARG A C 1
ATOM 1210 O O . ARG A 1 152 ? -7.400 -7.655 0.863 1.00 44.25 152 ARG A O 1
ATOM 1217 N N . LYS A 1 153 ? -7.944 -8.586 2.827 1.00 43.22 153 LYS A N 1
ATOM 1218 C CA . LYS A 1 153 ? -6.623 -9.197 3.075 1.00 43.22 153 LYS A CA 1
ATOM 1219 C C . LYS A 1 153 ? -6.431 -10.553 2.387 1.00 43.22 153 LYS A C 1
ATOM 1221 O O . LYS A 1 153 ? -5.318 -11.064 2.426 1.00 43.22 153 LYS A O 1
ATOM 1226 N N . VAL A 1 154 ? -7.468 -11.127 1.773 1.00 43.81 154 VAL A N 1
ATOM 1227 C CA . VAL A 1 154 ? -7.399 -12.473 1.175 1.00 43.81 154 VAL A CA 1
ATOM 1228 C C . VAL A 1 154 ? -7.570 -12.472 -0.354 1.00 43.81 154 VAL A C 1
ATOM 1230 O O . VAL A 1 154 ? -7.206 -13.461 -0.981 1.00 43.81 154 VAL A O 1
ATOM 1233 N N . GLU A 1 155 ? -8.017 -11.380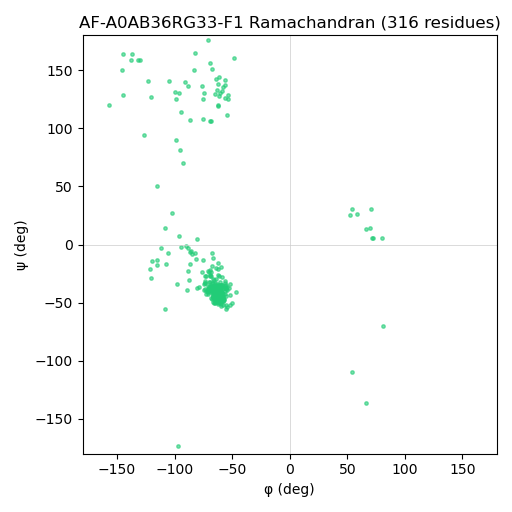 -0.993 1.00 44.72 155 GLU A N 1
ATOM 1234 C CA . GLU A 1 155 ? -8.290 -11.398 -2.448 1.00 44.72 155 GLU A CA 1
ATOM 1235 C C . GLU A 1 155 ? -7.317 -10.657 -3.377 1.00 44.72 155 GLU A C 1
ATOM 1237 O O . GLU A 1 155 ? -7.294 -10.981 -4.562 1.00 44.72 155 GLU A O 1
ATOM 1242 N N . ASP A 1 156 ? -6.458 -9.752 -2.908 1.00 49.62 156 ASP A N 1
ATOM 1243 C CA . ASP A 1 156 ? -5.458 -9.142 -3.793 1.00 49.62 156 ASP A CA 1
ATOM 1244 C C . ASP A 1 156 ? -4.062 -9.286 -3.198 1.00 49.62 156 ASP A C 1
ATOM 1246 O O . ASP A 1 156 ? -3.586 -8.462 -2.417 1.00 49.62 156 ASP A O 1
ATOM 1250 N N . GLY A 1 157 ? -3.384 -10.350 -3.621 1.00 61.34 157 GLY A N 1
ATOM 1251 C CA . GLY A 1 157 ? -1.933 -10.390 -3.592 1.00 61.34 157 GLY A CA 1
ATOM 1252 C C . GLY A 1 157 ? -1.311 -9.117 -4.196 1.00 61.34 157 GLY A C 1
ATOM 1253 O O . GLY A 1 157 ? -1.954 -8.385 -4.952 1.00 61.34 157 GLY A O 1
ATOM 1254 N N . PHE A 1 158 ? -0.046 -8.833 -3.885 1.00 77.19 158 PHE A N 1
ATOM 1255 C CA . PHE A 1 158 ? 0.699 -7.735 -4.496 1.00 77.19 158 PHE A CA 1
ATOM 1256 C C . PHE A 1 158 ? 0.669 -7.868 -6.027 1.00 77.19 158 PHE A C 1
ATOM 1258 O O . PHE A 1 158 ? 1.239 -8.801 -6.599 1.00 77.19 158 PHE A O 1
ATOM 1265 N N . ARG A 1 159 ? -0.037 -6.944 -6.690 1.00 87.12 159 ARG A N 1
ATOM 1266 C CA . ARG A 1 159 ? -0.168 -6.911 -8.148 1.00 87.12 159 ARG A CA 1
ATOM 1267 C C . ARG A 1 159 ? 0.798 -5.916 -8.760 1.00 87.12 159 ARG A C 1
ATOM 1269 O O . ARG A 1 159 ? 0.767 -4.733 -8.438 1.00 87.12 159 ARG A O 1
ATOM 1276 N N . ILE A 1 160 ? 1.610 -6.390 -9.695 1.00 91.75 160 ILE A N 1
ATOM 1277 C CA . ILE A 1 160 ? 2.588 -5.566 -10.401 1.00 91.75 160 ILE A CA 1
ATOM 1278 C C . ILE A 1 160 ? 2.726 -6.033 -11.847 1.00 91.75 160 ILE A C 1
ATOM 1280 O O . ILE A 1 160 ? 2.882 -7.222 -12.115 1.00 91.75 160 ILE A O 1
ATOM 1284 N N . GLY A 1 161 ? 2.617 -5.110 -12.805 1.00 88.31 161 GLY A N 1
ATOM 1285 C CA . GLY A 1 161 ? 2.737 -5.427 -14.229 1.00 88.31 161 GLY A CA 1
ATOM 1286 C C . GLY A 1 161 ? 1.790 -6.537 -14.711 1.00 88.31 161 GLY A C 1
ATOM 1287 O O . GLY A 1 161 ? 2.148 -7.295 -15.608 1.00 88.31 161 GLY A O 1
ATOM 1288 N N . GLY A 1 162 ? 0.606 -6.677 -14.102 1.00 86.62 162 GLY A N 1
ATOM 1289 C CA . GLY A 1 162 ? -0.352 -7.750 -14.401 1.00 86.62 162 GLY A CA 1
ATOM 1290 C C . GLY A 1 162 ? -0.050 -9.111 -13.753 1.00 86.62 162 GLY A C 1
ATOM 1291 O O . GLY A 1 162 ? -0.756 -10.077 -14.031 1.00 86.62 162 GLY A O 1
ATOM 1292 N N . ILE A 1 163 ? 0.962 -9.204 -12.887 1.00 89.06 163 ILE A N 1
ATOM 1293 C CA . ILE A 1 163 ? 1.312 -10.406 -12.118 1.00 89.06 163 ILE A CA 1
ATOM 1294 C C . ILE A 1 163 ? 0.746 -10.266 -10.712 1.00 89.06 163 ILE A C 1
ATOM 1296 O O . ILE A 1 163 ? 0.967 -9.240 -10.080 1.00 89.06 163 ILE A O 1
ATOM 1300 N N . SER A 1 164 ? 0.052 -11.294 -10.222 1.00 86.94 164 SER A N 1
ATOM 1301 C CA . SER A 1 164 ? -0.386 -11.374 -8.821 1.00 86.94 164 SER A CA 1
ATOM 1302 C C . SER A 1 164 ? 0.612 -12.204 -8.015 1.00 86.94 164 SER A C 1
ATOM 1304 O O . SER A 1 164 ? 0.982 -13.298 -8.442 1.00 86.94 164 SER A O 1
ATOM 1306 N N . LEU A 1 165 ? 1.051 -11.680 -6.873 1.00 82.19 165 LEU A N 1
ATOM 1307 C CA . LEU A 1 165 ? 1.947 -12.345 -5.927 1.00 82.19 165 LEU A CA 1
ATOM 1308 C C . LEU A 1 165 ? 1.288 -12.415 -4.551 1.00 82.19 165 LEU A C 1
ATOM 1310 O O . LEU A 1 165 ? 0.704 -11.431 -4.127 1.00 82.19 165 LEU A O 1
ATOM 1314 N N . ASP A 1 166 ? 1.436 -13.509 -3.808 1.00 79.69 166 ASP A N 1
ATOM 1315 C CA . ASP A 1 166 ? 0.826 -13.636 -2.470 1.00 79.69 166 ASP A CA 1
ATOM 1316 C C . ASP A 1 166 ? 1.344 -12.581 -1.470 1.00 79.69 166 ASP A C 1
ATOM 1318 O O . ASP A 1 166 ? 0.636 -12.178 -0.549 1.00 79.69 166 ASP A O 1
ATOM 1322 N N . LYS A 1 167 ? 2.575 -12.097 -1.680 1.00 81.31 167 LYS A N 1
ATOM 1323 C CA . LYS A 1 167 ? 3.212 -10.997 -0.944 1.00 81.31 167 LYS A CA 1
ATOM 1324 C C . LYS A 1 167 ? 4.096 -10.166 -1.879 1.00 81.31 167 LYS A C 1
ATOM 1326 O O . LYS A 1 167 ? 4.443 -10.612 -2.973 1.00 81.31 167 LYS A O 1
ATOM 1331 N N . HIS A 1 168 ? 4.469 -8.960 -1.457 1.00 82.75 168 HIS A N 1
ATOM 1332 C CA . HIS A 1 168 ? 5.507 -8.200 -2.157 1.00 82.75 168 HIS A CA 1
ATOM 1333 C C . HIS A 1 168 ? 6.870 -8.898 -1.994 1.00 82.75 168 HIS A C 1
ATOM 1335 O O . HIS A 1 168 ? 7.076 -9.560 -0.974 1.00 82.75 168 HIS A O 1
ATOM 1341 N N . PRO A 1 169 ? 7.801 -8.756 -2.956 1.00 85.62 169 PRO A N 1
ATOM 1342 C CA . PRO A 1 169 ? 9.143 -9.305 -2.800 1.00 85.62 169 PRO A CA 1
ATOM 1343 C C . PRO A 1 169 ? 9.830 -8.654 -1.594 1.00 85.62 169 PRO A C 1
ATOM 1345 O O . PRO A 1 169 ? 9.862 -7.425 -1.489 1.00 85.62 169 PRO A O 1
ATOM 1348 N N . ASP A 1 170 ? 10.352 -9.466 -0.679 1.00 86.38 170 ASP A N 1
ATOM 1349 C CA . ASP A 1 170 ? 11.037 -9.003 0.541 1.00 86.38 170 ASP A CA 1
ATOM 1350 C C . ASP A 1 170 ? 12.547 -9.296 0.542 1.00 86.38 170 ASP A C 1
ATOM 1352 O O . ASP A 1 170 ? 13.275 -8.875 1.444 1.00 86.38 170 ASP A O 1
ATOM 1356 N N . SER A 1 171 ? 13.040 -9.965 -0.503 1.00 88.00 171 SER A N 1
ATOM 1357 C CA . SER A 1 171 ? 14.451 -10.292 -0.678 1.00 88.00 171 SER A CA 1
ATOM 1358 C C . SER A 1 171 ? 14.921 -10.077 -2.123 1.00 88.00 171 SER A C 1
ATOM 1360 O O . SER A 1 171 ? 14.111 -10.111 -3.056 1.00 88.00 171 SER A O 1
ATOM 1362 N N . PRO A 1 172 ? 16.240 -9.909 -2.354 1.00 88.00 172 PRO A N 1
ATOM 1363 C CA . PRO A 1 172 ? 16.792 -9.800 -3.706 1.00 88.00 172 PRO A CA 1
ATOM 1364 C C . PRO A 1 172 ? 16.445 -10.989 -4.615 1.00 88.00 172 PRO A C 1
ATOM 1366 O O . PRO A 1 172 ? 16.254 -10.805 -5.814 1.00 88.00 172 PRO A O 1
ATOM 1369 N N . MET A 1 173 ? 16.329 -12.198 -4.052 1.00 90.62 173 MET A N 1
ATOM 1370 C CA . MET A 1 173 ? 15.935 -13.394 -4.803 1.00 90.62 173 MET A CA 1
ATOM 1371 C C . MET A 1 173 ? 14.474 -13.331 -5.252 1.00 90.62 173 MET A C 1
ATOM 1373 O O . MET A 1 173 ? 14.193 -13.571 -6.421 1.00 90.62 173 MET A O 1
ATOM 1377 N N . GLU A 1 174 ? 13.555 -12.941 -4.366 1.00 90.94 174 GLU A N 1
ATOM 1378 C CA . GLU A 1 174 ? 12.140 -12.780 -4.727 1.00 90.94 174 GLU A CA 1
ATOM 1379 C C . GLU A 1 174 ? 11.936 -11.659 -5.757 1.00 90.94 174 GLU A C 1
ATOM 1381 O O . GLU A 1 174 ? 11.119 -11.778 -6.673 1.00 90.94 174 GLU A O 1
ATOM 1386 N N . LEU A 1 175 ? 12.718 -10.579 -5.658 1.00 94.31 175 LEU A N 1
ATOM 1387 C CA . LEU A 1 175 ? 12.725 -9.506 -6.651 1.00 94.31 175 LEU A CA 1
ATOM 1388 C C . LEU A 1 175 ? 13.251 -9.990 -8.012 1.00 94.31 175 LEU A C 1
ATOM 1390 O O . LEU A 1 175 ? 12.695 -9.619 -9.047 1.00 94.31 175 LEU A O 1
ATOM 1394 N N . LEU A 1 176 ? 14.285 -10.836 -8.027 1.00 94.19 176 LEU A N 1
ATOM 1395 C CA . LEU A 1 176 ? 14.796 -11.451 -9.251 1.00 94.19 176 LEU A CA 1
ATOM 1396 C C . LEU A 1 176 ? 13.764 -12.401 -9.881 1.00 94.19 176 LEU A C 1
ATOM 1398 O O . LEU A 1 176 ? 13.562 -12.366 -11.093 1.00 94.19 176 LEU A O 1
ATOM 1402 N N . GLU A 1 177 ? 13.066 -13.209 -9.083 1.00 94.06 177 GLU A N 1
ATOM 1403 C CA . GLU A 1 177 ? 11.972 -14.061 -9.568 1.00 94.06 177 GLU A CA 1
ATOM 1404 C C . GLU A 1 177 ? 10.833 -13.233 -10.171 1.00 94.06 177 GLU A C 1
ATOM 1406 O O . GLU A 1 177 ? 10.312 -13.555 -11.243 1.00 94.06 177 GLU A O 1
ATOM 1411 N N . LEU A 1 178 ? 10.457 -12.133 -9.515 1.00 95.12 178 LEU A N 1
ATOM 1412 C CA . LEU A 1 178 ? 9.485 -11.193 -10.058 1.00 95.12 178 LEU A CA 1
ATOM 1413 C C . LEU A 1 178 ? 9.973 -10.596 -11.386 1.00 95.12 178 LEU A C 1
ATOM 1415 O O . LEU A 1 178 ? 9.218 -10.564 -12.359 1.00 95.12 178 LEU A O 1
ATOM 1419 N N . ALA A 1 179 ? 11.232 -10.164 -11.455 1.00 96.56 179 ALA A N 1
ATOM 1420 C CA . ALA A 1 179 ? 11.836 -9.627 -12.668 1.00 96.56 179 ALA A CA 1
ATOM 1421 C C . ALA A 1 179 ? 11.809 -10.639 -13.826 1.00 96.56 179 ALA A C 1
ATOM 1423 O O . ALA A 1 179 ? 11.441 -10.284 -14.949 1.00 96.56 179 ALA A O 1
ATOM 1424 N N . GLN A 1 180 ? 12.101 -11.913 -13.548 1.00 95.44 180 GLN A N 1
ATOM 1425 C CA . GLN A 1 180 ? 12.007 -13.000 -14.525 1.00 95.44 180 GLN A CA 1
ATOM 1426 C C . GLN A 1 180 ? 10.577 -13.202 -15.039 1.00 95.44 180 GLN A C 1
ATOM 1428 O O . GLN A 1 180 ? 10.388 -13.441 -16.232 1.00 95.44 180 GLN A O 1
ATOM 1433 N N . LYS A 1 181 ? 9.560 -13.066 -14.177 1.00 96.06 181 LYS A N 1
ATOM 1434 C CA . LYS A 1 181 ? 8.151 -13.158 -14.592 1.00 96.06 181 LYS A CA 1
ATOM 1435 C C . LYS A 1 181 ? 7.680 -11.913 -15.358 1.00 96.06 181 LYS A C 1
ATOM 1437 O O . LYS A 1 181 ? 6.867 -12.040 -16.272 1.00 96.06 181 LYS A O 1
ATOM 1442 N N . LEU A 1 182 ? 8.186 -10.722 -15.025 1.00 97.06 182 LEU A N 1
ATOM 1443 C CA . LEU A 1 182 ? 7.849 -9.467 -15.712 1.00 97.06 182 LEU A CA 1
ATOM 1444 C C . LEU A 1 182 ? 8.501 -9.352 -17.091 1.00 97.06 182 LEU A C 1
ATOM 1446 O O . LEU A 1 182 ? 7.892 -8.785 -17.997 1.00 97.06 182 LEU A O 1
ATOM 1450 N N . ALA A 1 183 ? 9.703 -9.897 -17.282 1.00 96.75 183 ALA A N 1
ATOM 1451 C CA . ALA A 1 183 ? 10.432 -9.821 -18.546 1.00 96.75 183 ALA A CA 1
ATOM 1452 C C . ALA A 1 183 ? 9.600 -10.235 -19.785 1.00 96.75 183 ALA A C 1
ATOM 1454 O O . ALA A 1 183 ? 9.531 -9.441 -20.730 1.00 96.75 183 ALA A O 1
ATOM 1455 N N . PRO A 1 184 ? 8.904 -11.392 -19.818 1.00 96.56 184 PRO A N 1
ATOM 1456 C CA . PRO A 1 184 ? 8.048 -11.746 -20.951 1.00 96.56 184 PRO A CA 1
ATOM 1457 C C . PRO A 1 184 ? 6.836 -10.825 -21.110 1.00 96.56 184 PRO A C 1
ATOM 1459 O O . PRO A 1 184 ? 6.404 -10.581 -22.237 1.00 96.56 184 PRO A O 1
ATOM 1462 N N . VAL A 1 185 ? 6.300 -10.270 -20.019 1.00 96.75 185 VAL A N 1
ATOM 1463 C CA . VAL A 1 185 ? 5.206 -9.291 -20.089 1.00 96.75 185 VAL A CA 1
ATOM 1464 C C . VAL A 1 185 ? 5.691 -8.003 -20.753 1.00 96.75 185 VAL A C 1
ATOM 1466 O O . VAL A 1 185 ? 5.022 -7.493 -21.651 1.00 96.75 185 VAL A O 1
ATOM 1469 N N . ILE A 1 186 ? 6.880 -7.518 -20.380 1.00 96.88 186 ILE A N 1
ATOM 1470 C CA . ILE A 1 186 ? 7.523 -6.356 -21.005 1.00 96.88 186 ILE A CA 1
ATOM 1471 C C . ILE A 1 186 ? 7.774 -6.636 -22.490 1.00 96.88 186 ILE A C 1
ATOM 1473 O O . ILE A 1 186 ? 7.353 -5.843 -23.330 1.00 96.88 186 ILE A O 1
ATOM 1477 N N . ALA A 1 187 ? 8.358 -7.787 -22.839 1.00 95.56 187 ALA A N 1
ATOM 1478 C CA . ALA A 1 187 ? 8.626 -8.165 -24.231 1.00 95.56 187 ALA A CA 1
ATOM 1479 C C . ALA A 1 187 ? 7.355 -8.168 -25.098 1.00 95.56 187 ALA A C 1
ATOM 1481 O O . ALA A 1 187 ? 7.366 -7.719 -26.244 1.00 95.56 187 ALA A O 1
ATOM 1482 N N . GLN A 1 188 ? 6.219 -8.595 -24.538 1.00 95.12 188 GLN A N 1
ATOM 1483 C CA . GLN A 1 188 ? 4.927 -8.533 -25.223 1.00 95.12 188 GLN A CA 1
ATOM 1484 C C . GLN A 1 188 ? 4.413 -7.106 -25.458 1.00 95.12 188 GLN A C 1
ATOM 1486 O O . GLN A 1 188 ? 3.527 -6.937 -26.299 1.00 95.12 188 GLN A O 1
ATOM 1491 N N . ARG A 1 189 ? 4.918 -6.096 -24.742 1.00 94.19 189 ARG A N 1
ATOM 1492 C CA . ARG A 1 189 ? 4.607 -4.675 -24.970 1.00 94.19 189 ARG A CA 1
ATOM 1493 C C . ARG A 1 189 ? 5.543 -4.022 -25.986 1.00 94.19 189 ARG A C 1
ATOM 1495 O O . ARG A 1 189 ? 5.136 -3.051 -26.614 1.00 94.19 189 ARG A O 1
ATOM 1502 N N . VAL A 1 190 ? 6.741 -4.570 -26.189 1.00 94.38 190 VAL A N 1
ATOM 1503 C CA . VAL A 1 190 ? 7.765 -4.054 -27.117 1.00 94.38 190 VAL A CA 1
ATOM 1504 C C . VAL A 1 190 ? 8.041 -5.025 -28.271 1.00 94.38 190 VAL A C 1
ATOM 1506 O O . VAL A 1 190 ? 9.177 -5.386 -28.558 1.00 94.38 190 VAL A O 1
ATOM 1509 N N . ARG A 1 191 ? 6.975 -5.487 -28.940 1.00 89.12 191 ARG A N 1
ATOM 1510 C CA . ARG A 1 191 ? 7.058 -6.569 -29.946 1.00 89.12 191 ARG A CA 1
ATOM 1511 C C . ARG A 1 191 ? 7.788 -6.184 -31.230 1.00 89.12 191 ARG A C 1
ATOM 1513 O O . ARG A 1 191 ? 8.283 -7.063 -31.925 1.00 89.12 191 ARG A O 1
ATOM 1520 N N . TYR A 1 192 ? 7.778 -4.903 -31.583 1.00 91.81 192 TYR A N 1
ATOM 1521 C CA . TYR A 1 192 ? 8.428 -4.408 -32.790 1.00 91.81 192 TYR A CA 1
ATOM 1522 C C . TYR A 1 192 ? 9.861 -3.989 -32.470 1.00 91.81 192 TYR A C 1
ATOM 1524 O O . TYR A 1 192 ? 10.081 -3.330 -31.456 1.00 91.81 192 TYR A O 1
ATOM 1532 N N . ASP A 1 193 ? 10.811 -4.285 -33.363 1.00 91.81 193 ASP A N 1
ATOM 1533 C CA . ASP A 1 193 ? 12.232 -3.924 -33.202 1.00 91.81 193 ASP A CA 1
ATOM 1534 C C . ASP A 1 193 ? 12.438 -2.468 -32.772 1.00 91.81 193 ASP A C 1
ATOM 1536 O O . ASP A 1 193 ? 13.276 -2.177 -31.923 1.00 91.81 193 ASP A O 1
ATOM 1540 N N . GLN A 1 194 ? 11.660 -1.549 -33.350 1.00 92.00 194 GLN A N 1
ATOM 1541 C CA . GLN A 1 194 ? 11.736 -0.132 -33.018 1.00 92.00 194 GLN A CA 1
ATOM 1542 C C . GLN A 1 194 ? 11.295 0.146 -31.581 1.00 92.00 194 GLN A C 1
ATOM 1544 O O . GLN A 1 194 ? 11.996 0.851 -30.862 1.00 92.00 194 GLN A O 1
ATOM 1549 N N . ASP A 1 195 ? 10.166 -0.416 -31.148 1.00 93.50 195 ASP A N 1
ATOM 1550 C CA . ASP A 1 195 ? 9.687 -0.242 -29.776 1.00 93.50 195 ASP A CA 1
ATOM 1551 C C . ASP A 1 195 ? 10.650 -0.896 -28.775 1.00 93.50 195 ASP A C 1
ATOM 1553 O O . ASP A 1 195 ? 10.876 -0.342 -27.702 1.00 93.50 195 ASP A O 1
ATOM 1557 N N . PHE A 1 196 ? 11.262 -2.027 -29.141 1.00 96.38 196 PHE A N 1
ATOM 1558 C CA . PHE A 1 196 ? 12.279 -2.701 -28.335 1.00 96.38 196 PHE A CA 1
ATOM 1559 C C . PHE A 1 196 ? 13.540 -1.842 -28.184 1.00 96.38 196 PHE A C 1
ATOM 1561 O O . PHE A 1 196 ? 14.001 -1.622 -27.066 1.00 96.38 196 PHE A O 1
ATOM 1568 N N . TYR A 1 197 ? 14.082 -1.318 -29.289 1.00 95.81 197 TYR A N 1
ATOM 1569 C CA . TYR A 1 197 ? 15.269 -0.461 -29.263 1.00 95.81 197 TYR A CA 1
ATOM 1570 C C . TYR A 1 197 ? 15.034 0.816 -28.454 1.00 95.81 197 TYR A C 1
ATOM 1572 O O . TYR A 1 197 ? 15.840 1.165 -27.595 1.00 95.81 197 TYR A O 1
ATOM 1580 N N . TRP A 1 198 ? 13.904 1.490 -28.686 1.00 95.25 198 TRP A N 1
ATOM 1581 C CA . TRP A 1 198 ? 13.561 2.698 -27.940 1.00 95.25 198 TRP A CA 1
ATOM 1582 C C . TRP A 1 198 ? 13.320 2.416 -26.461 1.00 95.25 198 TRP A C 1
ATOM 1584 O O . TRP A 1 198 ? 13.727 3.222 -25.635 1.00 95.25 198 TRP A O 1
ATOM 1594 N N . PHE A 1 199 ? 12.722 1.274 -26.109 1.00 97.00 199 PHE A N 1
ATOM 1595 C CA . PHE A 1 199 ? 12.584 0.876 -24.711 1.00 97.00 199 PHE A CA 1
ATOM 1596 C C . PHE A 1 199 ? 13.948 0.690 -24.048 1.00 97.00 199 PHE A C 1
ATOM 1598 O O . PHE A 1 199 ? 14.166 1.228 -22.968 1.00 97.00 199 PHE A O 1
ATOM 1605 N N . LEU A 1 200 ? 14.868 -0.019 -24.708 1.00 97.06 200 LEU A N 1
ATOM 1606 C CA . LEU A 1 200 ? 16.215 -0.277 -24.203 1.00 97.06 200 LEU A CA 1
ATOM 1607 C C . LEU A 1 200 ? 16.955 1.024 -23.864 1.00 97.06 200 LEU A C 1
ATOM 1609 O O . LEU A 1 200 ? 17.404 1.194 -22.735 1.00 97.06 200 LEU A O 1
ATOM 1613 N N . ILE A 1 201 ? 17.066 1.943 -24.825 1.00 96.19 201 ILE A N 1
ATOM 1614 C CA . ILE A 1 201 ? 17.860 3.163 -24.636 1.00 96.19 201 ILE A CA 1
ATOM 1615 C C . ILE A 1 201 ? 17.155 4.167 -23.716 1.00 96.19 201 ILE A C 1
ATOM 1617 O O . ILE A 1 201 ? 17.791 4.770 -22.859 1.00 96.19 201 ILE A O 1
ATOM 1621 N N . GLU A 1 202 ? 15.832 4.318 -23.836 1.00 96.50 202 GLU A N 1
ATOM 1622 C CA . GLU A 1 202 ? 15.087 5.299 -23.046 1.00 96.50 202 GLU A CA 1
ATOM 1623 C C . GLU A 1 202 ? 14.969 4.859 -21.585 1.00 96.50 202 GLU A C 1
ATOM 1625 O O . GLU A 1 202 ? 15.130 5.675 -20.679 1.00 96.50 202 GLU A O 1
ATOM 1630 N N . GLN A 1 203 ? 14.697 3.576 -21.330 1.00 96.94 203 GLN A N 1
ATOM 1631 C CA . GLN A 1 203 ? 14.602 3.072 -19.963 1.00 96.94 203 GLN A CA 1
ATOM 1632 C C . GLN A 1 203 ? 15.971 3.080 -19.273 1.00 96.94 203 GLN A C 1
ATOM 1634 O O . GLN A 1 203 ? 16.027 3.398 -18.086 1.00 96.94 203 GLN A O 1
ATOM 1639 N N . TYR A 1 204 ? 17.060 2.806 -20.003 1.00 96.69 204 TYR A N 1
ATOM 1640 C CA . TYR A 1 204 ? 18.417 2.969 -19.478 1.00 96.69 204 TYR A CA 1
ATOM 1641 C C . TYR A 1 204 ? 18.675 4.424 -19.071 1.00 96.69 204 TYR A C 1
ATOM 1643 O O . TYR A 1 204 ? 19.026 4.675 -17.924 1.00 96.69 204 TYR A O 1
ATOM 1651 N N . ASP A 1 205 ? 18.429 5.388 -19.963 1.00 95.31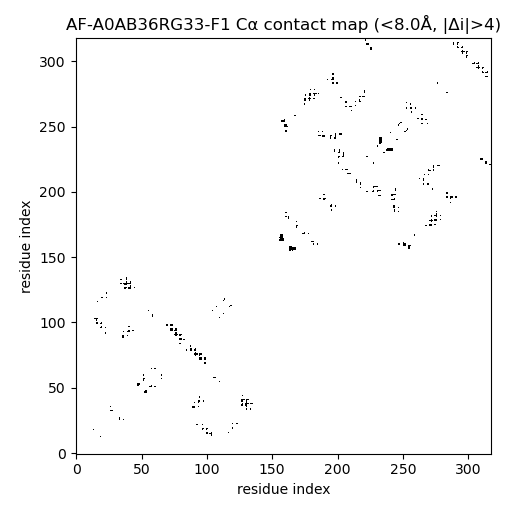 205 ASP A N 1
ATOM 1652 C CA . ASP A 1 205 ? 18.635 6.818 -19.688 1.00 95.31 205 ASP A CA 1
ATOM 1653 C C . ASP A 1 205 ? 17.787 7.331 -18.510 1.00 95.31 205 ASP A C 1
ATOM 1655 O O . ASP A 1 205 ? 18.237 8.161 -17.731 1.00 95.31 205 ASP A O 1
ATOM 1659 N N . ARG A 1 206 ? 16.562 6.815 -18.330 1.00 93.75 206 ARG A N 1
ATOM 1660 C CA . ARG A 1 206 ? 15.710 7.169 -17.177 1.00 93.75 206 ARG A CA 1
ATOM 1661 C C . ARG A 1 206 ? 16.253 6.661 -15.844 1.00 93.75 206 ARG A C 1
ATOM 1663 O O . ARG A 1 206 ? 15.995 7.296 -14.824 1.00 93.75 206 ARG A O 1
ATOM 1670 N N . LEU A 1 207 ? 16.910 5.503 -15.844 1.00 94.56 207 LEU A N 1
ATOM 1671 C CA . LEU A 1 207 ? 17.452 4.875 -14.638 1.00 94.56 207 LEU A CA 1
ATOM 1672 C C . LEU A 1 207 ? 18.865 5.367 -14.318 1.00 94.56 207 LEU A C 1
ATOM 1674 O O . LEU A 1 207 ? 19.232 5.427 -13.146 1.00 94.56 207 LEU A O 1
ATOM 1678 N N . HIS A 1 208 ? 19.635 5.730 -15.342 1.00 93.75 208 HIS A N 1
ATOM 1679 C CA . HIS A 1 208 ? 20.998 6.208 -15.186 1.00 93.75 208 HIS A CA 1
ATOM 1680 C C . HIS A 1 208 ? 21.044 7.511 -14.380 1.00 93.75 208 HIS A C 1
ATOM 1682 O O . HIS A 1 208 ? 20.252 8.427 -14.608 1.00 93.75 208 HIS A O 1
ATOM 1688 N N . GLY A 1 209 ? 21.949 7.583 -13.401 1.00 88.38 209 GLY A N 1
ATOM 1689 C CA . GLY A 1 209 ? 22.115 8.761 -12.548 1.00 88.38 209 GLY A CA 1
ATOM 1690 C C . GLY A 1 209 ? 20.991 8.978 -11.526 1.00 88.38 209 GLY A C 1
ATOM 1691 O O . GLY A 1 209 ? 20.994 9.989 -10.826 1.00 88.38 209 GLY A O 1
ATOM 1692 N N . GLN A 1 210 ? 20.034 8.048 -11.397 1.00 90.38 210 GLN A N 1
ATOM 1693 C CA . GLN A 1 210 ? 19.031 8.088 -10.320 1.00 90.38 210 GLN A CA 1
ATOM 1694 C C . GLN A 1 210 ? 19.609 7.645 -8.967 1.00 90.38 210 GLN A C 1
ATOM 1696 O O . GLN A 1 210 ? 19.063 8.007 -7.925 1.00 90.38 210 GLN A O 1
ATOM 1701 N N . SER A 1 211 ? 20.690 6.855 -8.972 1.00 88.56 211 SER A N 1
ATOM 1702 C CA . SER A 1 211 ? 21.447 6.468 -7.777 1.00 88.56 211 SER A CA 1
ATOM 1703 C C . SER A 1 211 ? 22.877 6.068 -8.146 1.00 88.56 211 SER A C 1
ATOM 1705 O O . SER A 1 211 ? 23.082 5.077 -8.850 1.00 88.56 211 SER A O 1
ATOM 1707 N N . GLU A 1 212 ? 23.862 6.780 -7.591 1.00 84.94 212 GLU A N 1
ATOM 1708 C CA . GLU A 1 212 ? 25.291 6.456 -7.748 1.00 84.94 212 GLU A CA 1
ATOM 1709 C C . GLU A 1 212 ? 25.624 5.043 -7.238 1.00 84.94 212 GLU A C 1
ATOM 1711 O O . GLU A 1 212 ? 26.542 4.392 -7.735 1.00 84.94 212 GLU A O 1
ATOM 1716 N N . TYR A 1 213 ? 24.859 4.541 -6.261 1.00 83.25 213 TYR A N 1
ATOM 1717 C CA . TYR A 1 213 ? 25.085 3.232 -5.652 1.00 83.25 213 TYR A CA 1
ATOM 1718 C C . TYR A 1 213 ? 24.681 2.073 -6.580 1.00 83.25 213 TYR A C 1
ATOM 1720 O O . TYR A 1 213 ? 25.307 1.012 -6.558 1.00 83.25 213 TYR A O 1
ATOM 1728 N N . PHE A 1 214 ? 23.667 2.269 -7.432 1.00 88.19 214 PHE A N 1
ATOM 1729 C CA . PHE A 1 214 ? 23.137 1.219 -8.312 1.00 88.19 214 PHE A CA 1
ATOM 1730 C C . PHE A 1 214 ? 23.523 1.368 -9.788 1.00 88.19 214 PHE A C 1
ATOM 1732 O O . PHE A 1 214 ? 23.304 0.431 -10.560 1.00 88.19 214 PHE A O 1
ATOM 1739 N N . ASP A 1 215 ? 24.155 2.476 -10.188 1.00 87.75 215 ASP A N 1
ATOM 1740 C CA . ASP A 1 215 ? 24.647 2.672 -11.560 1.00 87.75 215 ASP A CA 1
ATOM 1741 C C . ASP A 1 215 ? 25.606 1.552 -12.003 1.00 87.75 215 ASP A C 1
ATOM 1743 O O . ASP A 1 215 ? 25.601 1.145 -13.166 1.00 87.75 215 ASP A O 1
ATOM 1747 N N . GLY A 1 216 ? 26.368 0.968 -11.070 1.00 90.38 216 GLY A N 1
ATOM 1748 C CA . GLY A 1 216 ? 27.219 -0.191 -11.351 1.00 90.38 216 GLY A CA 1
ATOM 1749 C C . GLY A 1 216 ? 26.435 -1.419 -11.836 1.00 90.38 216 GLY A C 1
ATOM 1750 O O . GLY A 1 216 ? 26.886 -2.116 -12.744 1.00 90.38 216 GLY A O 1
ATOM 1751 N N . LEU A 1 217 ? 25.235 -1.664 -11.297 1.00 91.31 217 LEU A N 1
ATOM 1752 C CA . LEU A 1 217 ? 24.360 -2.753 -11.748 1.00 91.31 217 LEU A CA 1
ATOM 1753 C C . LEU A 1 217 ? 23.778 -2.452 -13.133 1.00 91.31 217 LEU A C 1
ATOM 1755 O O . LEU A 1 217 ? 23.767 -3.325 -13.998 1.00 91.31 217 LEU A O 1
ATOM 1759 N N . LEU A 1 218 ? 23.347 -1.210 -13.363 1.00 93.38 218 LEU A N 1
ATOM 1760 C CA . LEU A 1 218 ? 22.818 -0.777 -14.657 1.00 93.38 218 LEU A CA 1
ATOM 1761 C C . 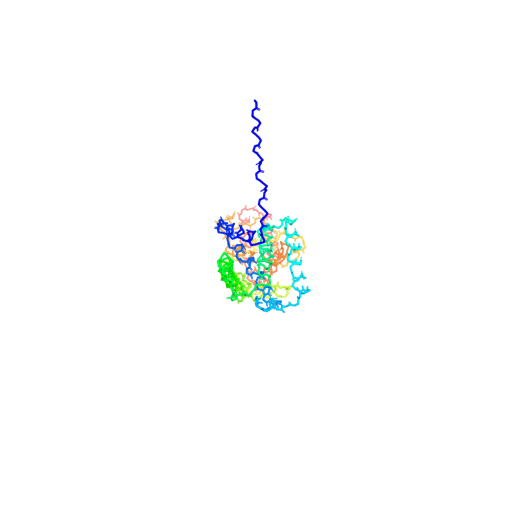LEU A 1 218 ? 23.885 -0.856 -15.765 1.00 93.38 218 LEU A C 1
ATOM 1763 O O . LEU A 1 218 ? 23.581 -1.265 -16.887 1.00 93.38 218 LEU A O 1
ATOM 1767 N N . SER A 1 219 ? 25.149 -0.565 -15.434 1.00 91.94 219 SER A N 1
ATOM 1768 C CA . SER A 1 219 ? 26.278 -0.605 -16.376 1.00 91.94 219 SER A CA 1
ATOM 1769 C C . SER A 1 219 ? 26.509 -1.982 -17.017 1.00 91.94 219 SER A C 1
ATOM 1771 O O . SER A 1 219 ? 27.089 -2.068 -18.099 1.00 91.94 219 SER A O 1
ATOM 1773 N N . GLN A 1 220 ? 25.986 -3.059 -16.415 1.00 90.44 220 GLN A N 1
ATOM 1774 C CA . GLN A 1 220 ? 26.069 -4.425 -16.947 1.00 90.44 220 GLN A CA 1
ATOM 1775 C C . GLN A 1 220 ? 25.336 -4.608 -18.286 1.00 90.44 220 GLN A C 1
ATOM 1777 O O . GLN A 1 220 ? 25.653 -5.537 -19.025 1.00 90.44 220 GLN A O 1
ATOM 1782 N N . VAL A 1 221 ? 24.393 -3.723 -18.635 1.00 93.69 221 VAL A N 1
ATOM 1783 C CA . VAL A 1 221 ? 23.736 -3.727 -19.958 1.00 93.69 221 VAL A CA 1
ATOM 1784 C C . VAL A 1 221 ? 24.709 -3.294 -21.069 1.00 93.69 221 VAL A C 1
ATOM 1786 O O . VAL A 1 221 ? 24.533 -3.666 -22.230 1.00 93.69 221 VAL A O 1
ATOM 1789 N N . GLY A 1 222 ? 25.760 -2.538 -20.726 1.00 92.62 222 GLY A N 1
ATOM 1790 C CA . GLY A 1 222 ? 26.845 -2.184 -21.642 1.00 92.62 222 GLY A CA 1
ATOM 1791 C C . GLY A 1 222 ? 26.459 -1.194 -22.745 1.00 92.62 222 GLY A C 1
ATOM 1792 O O . GLY A 1 222 ? 27.011 -1.275 -23.846 1.00 92.62 222 GLY A O 1
ATOM 1793 N N . LEU A 1 223 ? 25.501 -0.295 -22.487 1.00 94.75 223 LEU A N 1
ATOM 1794 C CA . LEU A 1 223 ? 25.175 0.787 -23.420 1.00 94.75 223 LEU A CA 1
ATOM 1795 C C . LEU A 1 223 ? 26.225 1.900 -23.352 1.00 94.75 223 LEU A C 1
ATOM 1797 O O . LEU A 1 223 ? 26.634 2.328 -22.274 1.00 94.75 223 LEU A O 1
ATOM 1801 N N . GLN A 1 224 ? 26.627 2.397 -24.516 1.00 94.38 224 GLN A N 1
ATOM 1802 C CA . GLN A 1 224 ? 27.457 3.587 -24.645 1.00 94.38 224 GLN A CA 1
ATOM 1803 C C . GLN A 1 224 ? 26.583 4.839 -24.575 1.00 94.38 224 GLN A C 1
ATOM 1805 O O . GLN A 1 224 ? 25.446 4.838 -25.038 1.00 94.38 224 GLN A O 1
ATOM 1810 N N . GLU A 1 225 ? 27.133 5.943 -24.073 1.00 93.88 225 GLU A N 1
ATOM 1811 C CA . GLU A 1 225 ? 26.406 7.211 -23.899 1.00 93.88 225 GLU A CA 1
ATOM 1812 C C . GLU A 1 225 ? 25.699 7.695 -25.178 1.00 93.88 225 GLU A C 1
ATOM 1814 O O . GLU A 1 225 ? 24.571 8.173 -25.119 1.00 93.88 225 GLU A O 1
ATOM 1819 N N . ILE A 1 226 ? 26.313 7.500 -26.354 1.00 94.12 226 ILE A N 1
ATOM 1820 C CA . ILE A 1 226 ? 25.713 7.882 -27.645 1.00 94.12 226 ILE A CA 1
ATOM 1821 C C . ILE A 1 226 ? 24.402 7.136 -27.958 1.00 94.12 226 ILE A C 1
ATOM 1823 O O . ILE A 1 226 ? 23.611 7.608 -28.770 1.00 94.12 226 ILE A O 1
ATOM 1827 N N . GLU A 1 227 ? 24.159 5.983 -27.331 1.00 94.31 227 GLU A N 1
ATOM 1828 C CA . GLU A 1 227 ? 22.942 5.198 -27.542 1.00 94.31 227 GLU A CA 1
ATOM 1829 C C . GLU A 1 227 ? 21.746 5.762 -26.773 1.00 94.31 227 GLU A C 1
ATOM 1831 O O . GLU A 1 227 ? 20.633 5.698 -27.290 1.00 94.31 227 GLU A O 1
ATOM 1836 N N . TYR A 1 228 ? 21.957 6.291 -25.562 1.00 93.38 228 TYR A N 1
ATOM 1837 C CA . TYR A 1 228 ? 20.875 6.577 -24.614 1.00 93.38 228 TYR A CA 1
ATOM 1838 C C . TYR A 1 228 ? 20.760 8.043 -24.186 1.00 93.38 228 TYR A C 1
ATOM 1840 O O . TYR A 1 228 ? 19.651 8.480 -23.882 1.00 93.38 228 TYR A O 1
ATOM 1848 N N . ALA A 1 229 ? 21.853 8.809 -24.172 1.00 89.56 229 ALA A N 1
ATOM 1849 C CA . ALA A 1 229 ? 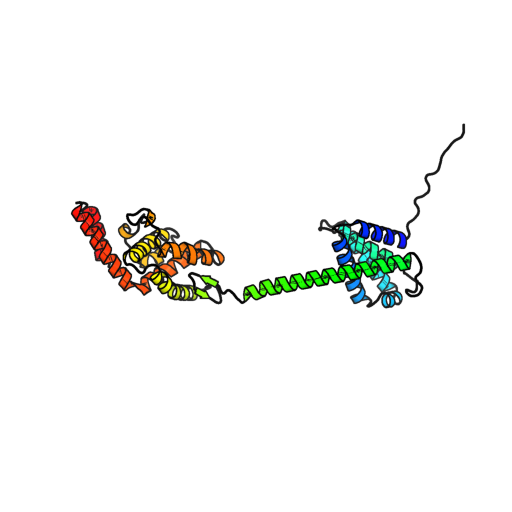21.867 10.123 -23.536 1.00 89.56 229 ALA A CA 1
ATOM 1850 C C . ALA A 1 229 ? 20.875 11.093 -24.192 1.00 89.56 229 ALA A C 1
ATOM 1852 O O . ALA A 1 229 ? 20.971 11.401 -25.382 1.00 89.56 229 ALA A O 1
ATOM 1853 N N . GLY A 1 230 ? 19.912 11.576 -23.401 1.00 79.44 230 GLY A N 1
ATOM 1854 C CA . GLY A 1 230 ? 18.880 12.506 -23.870 1.00 79.44 230 GLY A CA 1
ATOM 1855 C C . GLY A 1 230 ? 17.871 11.881 -24.839 1.00 79.44 230 GLY A C 1
ATOM 1856 O O . GLY A 1 230 ? 17.118 12.598 -25.500 1.00 79.44 230 GLY A O 1
ATOM 1857 N N . MET A 1 231 ? 17.835 10.551 -24.940 1.00 78.81 231 MET A N 1
ATOM 1858 C CA . MET A 1 231 ? 16.953 9.846 -25.861 1.00 78.81 231 MET A CA 1
ATOM 1859 C C . MET A 1 231 ? 15.587 9.622 -25.208 1.00 78.81 231 MET A C 1
ATOM 1861 O O . MET A 1 231 ? 15.400 8.778 -24.327 1.00 78.81 231 MET A O 1
ATOM 1865 N N . ARG A 1 232 ? 14.598 10.385 -25.674 1.00 85.12 232 ARG A N 1
ATOM 1866 C CA . ARG A 1 232 ? 13.175 10.198 -25.372 1.00 85.12 232 ARG A CA 1
ATOM 1867 C C . ARG A 1 232 ? 12.431 9.961 -26.677 1.00 85.12 232 ARG A C 1
ATOM 1869 O O . ARG A 1 232 ? 12.549 10.743 -27.618 1.00 85.12 232 ARG A O 1
ATOM 1876 N N . SER A 1 233 ? 11.665 8.877 -26.750 1.00 79.69 233 SER A N 1
ATOM 1877 C CA . SER A 1 233 ? 10.901 8.519 -27.952 1.00 79.69 233 SER A CA 1
ATOM 1878 C C . SER A 1 233 ? 9.945 9.634 -28.398 1.00 79.69 233 SER A C 1
ATOM 1880 O O . SER A 1 233 ? 9.833 9.902 -29.597 1.00 79.69 233 SER A O 1
ATOM 1882 N N . GLU A 1 234 ? 9.332 10.340 -27.449 1.00 79.81 234 GLU A N 1
ATOM 1883 C CA . GLU A 1 234 ? 8.439 11.485 -27.681 1.00 79.81 234 GLU A CA 1
ATOM 1884 C C . GLU A 1 234 ? 9.145 12.692 -28.311 1.00 79.81 234 GLU A C 1
ATOM 1886 O O . GLU A 1 234 ? 8.564 13.347 -29.176 1.00 79.81 234 GLU A O 1
ATOM 1891 N N . ASP A 1 235 ? 10.410 12.921 -27.955 1.00 80.94 235 ASP A N 1
ATOM 1892 C CA . ASP A 1 235 ? 11.223 14.040 -28.452 1.00 80.94 235 ASP A CA 1
ATOM 1893 C C . ASP A 1 235 ? 11.965 13.696 -29.757 1.00 80.94 235 ASP A C 1
ATOM 1895 O O . ASP A 1 235 ? 12.647 14.529 -30.357 1.00 80.94 235 ASP A O 1
ATOM 1899 N N . SER A 1 236 ? 11.833 12.452 -30.221 1.00 78.25 236 SER A N 1
ATOM 1900 C CA . SER A 1 236 ? 12.508 11.934 -31.409 1.00 78.25 236 SER A CA 1
ATOM 1901 C C . SER A 1 236 ? 11.627 11.976 -32.666 1.00 78.25 236 SER A C 1
ATOM 1903 O O . SER A 1 236 ? 10.489 12.446 -32.662 1.00 78.25 236 SER A O 1
ATOM 1905 N N . TYR A 1 237 ? 12.115 11.395 -33.768 1.00 75.06 237 TYR A N 1
ATOM 1906 C CA . TYR A 1 237 ? 11.306 11.163 -34.971 1.00 75.06 237 TYR A CA 1
ATOM 1907 C C . TYR A 1 237 ? 10.109 10.218 -34.738 1.00 75.06 237 TYR A C 1
ATOM 1909 O O . TYR A 1 237 ? 9.197 10.190 -35.564 1.00 75.06 237 TYR A O 1
ATOM 1917 N N . VAL A 1 238 ? 10.095 9.458 -33.635 1.00 81.75 238 VAL A N 1
ATOM 1918 C CA . VAL A 1 238 ? 8.990 8.563 -33.254 1.00 81.75 238 VAL A CA 1
ATOM 1919 C C . VAL A 1 238 ? 7.758 9.347 -32.796 1.00 81.75 238 VAL A C 1
ATOM 1921 O O . VAL A 1 238 ? 6.644 8.939 -33.121 1.00 81.75 238 VAL A O 1
ATOM 1924 N N . LYS A 1 239 ? 7.942 10.483 -32.101 1.00 84.69 239 LYS A N 1
ATOM 1925 C CA . LYS A 1 239 ? 6.883 11.421 -31.669 1.00 84.69 239 LYS A CA 1
ATOM 1926 C C . LYS A 1 239 ? 5.715 10.789 -30.898 1.00 84.69 239 LYS A C 1
ATOM 1928 O O . LYS A 1 239 ? 4.599 11.307 -30.918 1.00 84.69 239 LYS A O 1
ATOM 1933 N N . LYS A 1 240 ? 5.943 9.650 -30.242 1.00 87.94 240 LYS A N 1
ATOM 1934 C CA . LYS A 1 240 ? 4.953 8.966 -29.400 1.00 87.94 240 LYS A CA 1
ATOM 1935 C C . LYS A 1 240 ? 5.640 8.296 -28.206 1.00 87.94 240 LYS A C 1
ATOM 1937 O O . LYS A 1 240 ? 6.780 7.853 -28.369 1.00 87.94 240 LYS A O 1
ATOM 1942 N N . PRO A 1 241 ? 4.946 8.163 -27.060 1.00 89.62 241 PRO A N 1
ATOM 1943 C CA . PRO A 1 241 ? 5.469 7.440 -25.911 1.00 89.62 241 PRO A CA 1
ATOM 1944 C C . PRO A 1 241 ? 5.812 5.995 -26.269 1.00 89.62 241 PRO A C 1
ATOM 1946 O O . PRO A 1 241 ? 5.013 5.291 -26.897 1.00 89.62 241 PRO A O 1
ATOM 1949 N N . ASN A 1 242 ? 6.975 5.523 -25.821 1.00 94.75 242 ASN A N 1
ATOM 1950 C CA . ASN A 1 242 ? 7.329 4.118 -25.943 1.00 94.75 242 ASN A CA 1
ATOM 1951 C C . ASN A 1 242 ? 6.375 3.249 -25.087 1.00 94.75 242 ASN A C 1
ATOM 1953 O O . ASN A 1 242 ? 6.181 3.532 -23.897 1.00 94.75 242 ASN A O 1
ATOM 1957 N N . PRO A 1 243 ? 5.778 2.179 -25.649 1.00 93.88 243 PRO A N 1
ATOM 1958 C CA . PRO A 1 243 ? 4.809 1.351 -24.930 1.00 93.88 243 PRO A CA 1
ATOM 1959 C C . PRO A 1 243 ? 5.426 0.581 -23.754 1.00 93.88 243 PRO A C 1
ATOM 1961 O O . PRO A 1 243 ? 4.754 0.394 -22.741 1.00 93.88 243 PRO A O 1
ATOM 1964 N N . GLY A 1 244 ? 6.693 0.169 -23.857 1.00 95.50 244 GLY A N 1
ATOM 1965 C CA . GLY A 1 244 ? 7.426 -0.496 -22.778 1.00 95.50 244 GLY A CA 1
ATOM 1966 C C . GLY A 1 244 ? 7.698 0.445 -21.609 1.00 95.50 244 GLY A C 1
ATOM 1967 O O . GLY A 1 244 ? 7.385 0.108 -20.470 1.00 95.50 244 GLY A O 1
ATOM 1968 N N . VAL A 1 245 ? 8.183 1.659 -21.889 1.00 95.69 245 VAL A N 1
ATOM 1969 C CA . VAL A 1 245 ? 8.407 2.689 -20.857 1.00 95.69 245 VAL A CA 1
ATOM 1970 C C . VAL A 1 245 ? 7.086 3.084 -20.201 1.00 95.69 245 VAL A C 1
ATOM 1972 O O . VAL A 1 245 ? 6.990 3.146 -18.979 1.00 95.69 245 VAL A O 1
ATOM 1975 N N . THR A 1 246 ? 6.035 3.291 -20.999 1.00 95.19 246 THR A N 1
ATOM 1976 C CA . THR A 1 246 ? 4.698 3.627 -20.488 1.00 95.19 246 THR A CA 1
ATOM 1977 C C . THR A 1 246 ? 4.171 2.541 -19.556 1.00 95.19 246 THR A C 1
ATOM 1979 O O . THR A 1 246 ? 3.658 2.850 -18.483 1.00 95.19 246 THR A O 1
ATOM 1982 N N . PHE A 1 247 ? 4.310 1.272 -19.947 1.00 95.94 247 PHE A N 1
ATOM 1983 C CA . PHE A 1 247 ? 3.949 0.136 -19.106 1.00 95.94 247 PHE A CA 1
ATOM 1984 C C . PHE A 1 247 ? 4.758 0.133 -17.805 1.00 95.94 247 PHE A C 1
ATOM 1986 O O . PHE A 1 247 ? 4.178 0.028 -16.729 1.00 95.94 247 PHE A O 1
ATOM 1993 N N . PHE A 1 248 ? 6.072 0.336 -17.884 1.00 95.62 248 PHE A N 1
ATOM 1994 C CA . PHE A 1 248 ? 6.941 0.381 -16.712 1.00 95.62 248 PHE A CA 1
ATOM 1995 C C . PHE A 1 248 ? 6.505 1.472 -15.718 1.00 95.62 248 PHE A C 1
ATOM 1997 O O . PHE A 1 248 ? 6.315 1.212 -14.531 1.00 95.62 248 PHE A O 1
ATOM 2004 N N . GLN A 1 249 ? 6.261 2.686 -16.212 1.00 94.88 249 GLN A N 1
ATOM 2005 C CA . GLN A 1 249 ? 5.899 3.839 -15.384 1.00 94.88 249 GLN A CA 1
ATOM 2006 C C . GLN A 1 249 ? 4.475 3.772 -14.815 1.00 94.88 249 GLN A C 1
ATOM 2008 O O . GLN A 1 249 ? 4.218 4.360 -13.769 1.00 94.88 249 GLN A O 1
ATOM 2013 N N . LYS A 1 250 ? 3.542 3.083 -15.483 1.00 93.81 250 LYS A N 1
ATOM 2014 C CA . LYS A 1 250 ? 2.134 3.013 -15.049 1.00 93.81 250 LYS A CA 1
ATOM 2015 C C . LYS A 1 250 ? 1.793 1.754 -14.263 1.00 93.81 250 LYS A C 1
ATOM 2017 O O . LYS A 1 250 ? 0.961 1.816 -13.368 1.00 93.81 250 LYS A O 1
ATOM 2022 N N . GLU A 1 251 ? 2.424 0.632 -14.589 1.00 94.06 251 GLU A N 1
ATOM 2023 C CA . GLU A 1 251 ? 2.021 -0.690 -14.094 1.00 94.06 251 GLU A CA 1
ATOM 2024 C C . GLU A 1 251 ? 3.081 -1.343 -13.194 1.00 94.06 251 GLU A C 1
ATOM 2026 O O . GLU A 1 251 ? 2.757 -2.283 -12.470 1.00 94.06 251 GLU A O 1
ATOM 2031 N N . ILE A 1 252 ? 4.341 -0.883 -13.227 1.00 95.56 252 ILE A N 1
ATOM 2032 C CA . ILE A 1 252 ? 5.438 -1.446 -12.416 1.00 95.56 252 ILE A CA 1
ATOM 2033 C C . ILE A 1 252 ? 5.842 -0.490 -11.287 1.00 95.56 252 ILE A C 1
ATOM 2035 O O . ILE A 1 252 ? 5.802 -0.865 -10.117 1.00 95.56 252 ILE A O 1
ATOM 2039 N N . VAL A 1 253 ? 6.201 0.754 -11.614 1.00 95.75 253 VAL A N 1
ATOM 2040 C CA . VAL A 1 253 ? 6.717 1.731 -10.633 1.00 95.75 253 VAL A CA 1
ATOM 2041 C C . VAL A 1 253 ? 5.706 2.091 -9.532 1.00 95.75 253 VAL A C 1
ATOM 2043 O O . VAL A 1 253 ? 6.114 2.130 -8.366 1.00 95.75 253 VAL A O 1
ATOM 2046 N N . PRO A 1 254 ? 4.410 2.338 -9.821 1.00 94.44 254 PRO A N 1
ATOM 2047 C CA . PRO A 1 254 ? 3.476 2.749 -8.777 1.00 94.44 254 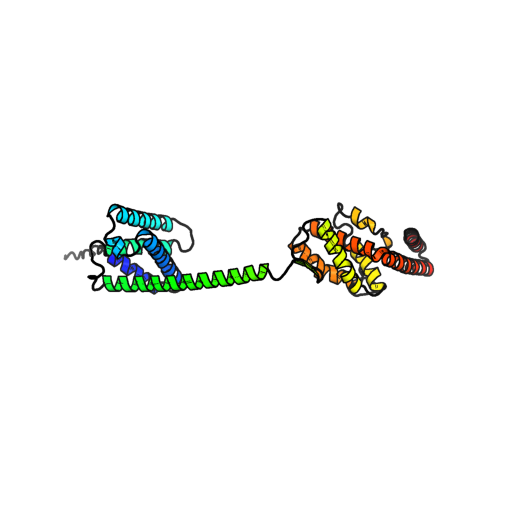PRO A CA 1
ATOM 2048 C C . PRO A 1 254 ? 3.251 1.664 -7.715 1.00 94.44 254 PRO A C 1
ATOM 2050 O O . PRO A 1 254 ? 3.392 1.998 -6.541 1.00 94.44 254 PRO A O 1
ATOM 2053 N N . PRO A 1 255 ? 3.018 0.376 -8.061 1.00 90.94 255 PRO A N 1
ATOM 2054 C CA . PRO A 1 255 ? 2.975 -0.691 -7.060 1.00 90.94 255 PRO A CA 1
ATOM 2055 C C . PRO A 1 255 ? 4.241 -0.781 -6.200 1.00 90.94 255 PRO A C 1
ATOM 2057 O O . PRO A 1 255 ? 4.127 -0.857 -4.979 1.00 90.94 255 PRO A O 1
ATOM 2060 N N . LEU A 1 256 ? 5.443 -0.696 -6.788 1.00 92.06 256 LEU A N 1
ATOM 2061 C CA . LEU A 1 256 ? 6.698 -0.715 -6.016 1.00 92.06 256 LEU A CA 1
ATOM 2062 C C . LEU A 1 256 ? 6.764 0.433 -5.005 1.00 92.06 256 LEU A C 1
ATOM 2064 O O . LEU A 1 256 ? 7.139 0.229 -3.855 1.00 92.06 256 LEU A O 1
ATOM 2068 N N . SER A 1 257 ? 6.315 1.620 -5.406 1.00 92.44 257 SER A N 1
ATOM 2069 C CA . SER A 1 257 ? 6.332 2.818 -4.561 1.00 92.44 257 SER A CA 1
ATOM 2070 C C . SER A 1 257 ? 5.393 2.731 -3.348 1.00 92.44 257 SER A C 1
ATOM 2072 O O . SER A 1 257 ? 5.464 3.580 -2.465 1.00 92.44 257 SER A O 1
ATOM 2074 N N . THR A 1 258 ? 4.502 1.732 -3.292 1.00 87.94 258 THR A N 1
ATOM 2075 C CA . THR A 1 258 ? 3.637 1.487 -2.124 1.00 87.94 258 THR A CA 1
ATOM 2076 C C . THR A 1 258 ? 4.287 0.609 -1.055 1.00 87.94 258 THR A C 1
ATOM 2078 O O . THR A 1 258 ? 3.802 0.589 0.075 1.00 87.94 258 THR A O 1
ATOM 2081 N N . VAL A 1 259 ? 5.359 -0.117 -1.395 1.00 87.00 259 VAL A N 1
ATOM 2082 C CA . VAL A 1 259 ? 5.972 -1.138 -0.523 1.00 87.00 259 VAL A CA 1
ATOM 2083 C C . VAL A 1 259 ? 7.440 -0.872 -0.198 1.00 87.00 259 VAL A C 1
ATOM 2085 O O . VAL A 1 259 ? 7.934 -1.386 0.800 1.00 87.00 259 VAL A O 1
ATOM 2088 N N . VAL A 1 260 ? 8.135 -0.066 -1.003 1.00 87.31 260 VAL A N 1
ATOM 2089 C CA . VAL A 1 260 ? 9.532 0.326 -0.770 1.00 87.31 260 VAL A CA 1
ATOM 2090 C C . VAL A 1 260 ? 9.701 1.839 -0.870 1.00 87.31 260 VAL A C 1
ATOM 2092 O O . VAL A 1 260 ? 8.879 2.538 -1.466 1.00 87.31 260 VAL A O 1
ATOM 2095 N N . ASP A 1 261 ? 10.768 2.353 -0.265 1.00 90.00 261 ASP A N 1
ATOM 2096 C CA . ASP A 1 261 ? 11.130 3.762 -0.365 1.00 90.00 261 ASP A CA 1
ATOM 2097 C C . ASP A 1 261 ? 11.653 4.123 -1.767 1.00 90.00 261 ASP A C 1
ATOM 2099 O O . ASP A 1 261 ? 11.802 3.282 -2.656 1.00 90.00 261 ASP A O 1
ATOM 2103 N N . LYS A 1 262 ? 11.930 5.412 -1.984 1.00 91.75 262 LYS A N 1
ATOM 2104 C CA . LYS A 1 262 ? 12.364 5.921 -3.291 1.00 91.75 262 LYS A CA 1
ATOM 2105 C C . LYS A 1 262 ? 13.615 5.203 -3.812 1.00 91.75 262 LYS A C 1
ATOM 2107 O O . LYS A 1 262 ? 13.700 4.924 -5.006 1.00 91.75 262 LYS A O 1
ATOM 2112 N N . GLU A 1 263 ? 14.575 4.920 -2.939 1.00 90.94 263 GLU A N 1
ATOM 2113 C CA . GLU A 1 263 ? 15.817 4.245 -3.311 1.00 90.94 263 GLU A CA 1
ATOM 2114 C C . GLU A 1 263 ? 15.569 2.768 -3.657 1.00 90.94 263 GLU A C 1
ATOM 2116 O O . GLU A 1 263 ? 16.049 2.283 -4.685 1.00 90.94 263 GLU A O 1
ATOM 2121 N N . GLY A 1 264 ? 14.714 2.086 -2.891 1.00 92.00 264 GLY A N 1
ATOM 2122 C CA . GLY A 1 264 ? 14.242 0.737 -3.188 1.00 92.00 264 GLY A CA 1
ATOM 2123 C C . GLY A 1 264 ? 13.483 0.635 -4.514 1.00 92.00 264 GLY A C 1
ATOM 2124 O O . GLY A 1 264 ? 13.665 -0.342 -5.241 1.00 92.00 264 GLY A O 1
ATOM 2125 N N . VAL A 1 265 ? 12.688 1.646 -4.892 1.00 94.81 265 VAL A N 1
ATOM 2126 C CA . VAL A 1 265 ? 12.029 1.701 -6.213 1.00 94.81 265 VAL A CA 1
ATOM 2127 C C . VAL A 1 265 ? 13.059 1.759 -7.340 1.00 94.81 265 VAL A C 1
ATOM 2129 O O . VAL A 1 265 ? 12.904 1.054 -8.342 1.00 94.81 265 VAL A O 1
ATOM 2132 N N . VAL A 1 266 ? 14.108 2.576 -7.195 1.00 95.06 266 VAL A N 1
ATOM 2133 C CA . VAL A 1 266 ? 15.193 2.680 -8.187 1.00 95.06 266 VAL A CA 1
ATOM 2134 C C . VAL A 1 266 ? 15.917 1.343 -8.312 1.00 95.06 266 VAL A C 1
ATOM 2136 O O . VAL A 1 266 ? 16.039 0.823 -9.422 1.00 95.06 266 VAL A O 1
ATOM 2139 N N . TYR A 1 267 ? 16.311 0.741 -7.186 1.00 95.06 267 TYR A N 1
ATOM 2140 C CA . TYR A 1 267 ? 16.945 -0.577 -7.162 1.00 95.06 267 TYR A CA 1
ATOM 2141 C C . TYR A 1 267 ? 16.088 -1.644 -7.851 1.00 95.06 267 TYR A C 1
ATOM 2143 O O . TYR A 1 267 ? 16.550 -2.312 -8.777 1.00 95.06 267 TYR A O 1
ATOM 2151 N N . ALA A 1 268 ? 14.816 -1.764 -7.461 1.00 95.81 268 ALA A N 1
ATOM 2152 C CA . ALA A 1 268 ? 13.886 -2.725 -8.043 1.00 95.81 268 ALA A CA 1
ATOM 2153 C C . ALA A 1 268 ? 13.691 -2.505 -9.546 1.00 95.81 268 ALA A C 1
ATOM 2155 O O . ALA A 1 268 ? 13.682 -3.461 -10.323 1.00 95.81 268 ALA A O 1
ATOM 2156 N N . SER A 1 269 ? 13.604 -1.245 -9.973 1.00 97.19 269 SER A N 1
ATOM 2157 C CA . SER A 1 269 ? 13.463 -0.898 -11.384 1.00 97.19 269 SER A CA 1
ATOM 2158 C C . SER A 1 269 ? 14.690 -1.302 -12.205 1.00 97.19 269 SER A C 1
ATOM 2160 O O . SER A 1 269 ? 14.537 -1.855 -13.296 1.00 97.19 269 SER A O 1
ATOM 2162 N N . ILE A 1 270 ? 15.897 -1.084 -11.669 1.00 97.12 270 ILE A N 1
ATOM 2163 C CA . ILE A 1 270 ? 17.153 -1.517 -12.295 1.00 97.12 270 ILE A CA 1
ATOM 2164 C C . ILE A 1 270 ? 17.208 -3.043 -12.368 1.00 97.12 270 ILE A C 1
ATOM 2166 O O . ILE A 1 270 ? 17.481 -3.574 -13.441 1.00 97.12 270 ILE A O 1
ATOM 2170 N N . VAL A 1 271 ? 16.888 -3.764 -11.287 1.00 96.81 271 VAL A N 1
ATOM 2171 C CA . VAL A 1 271 ? 16.884 -5.239 -11.288 1.00 96.81 271 VAL A CA 1
ATOM 2172 C C . VAL A 1 271 ? 15.925 -5.789 -12.346 1.00 96.81 271 VAL A C 1
ATOM 2174 O O . VAL A 1 271 ? 16.307 -6.682 -13.104 1.00 96.81 271 VAL A O 1
ATOM 2177 N N . ILE A 1 272 ? 14.711 -5.239 -12.458 1.00 97.69 272 ILE A N 1
ATOM 2178 C CA . ILE A 1 272 ? 13.730 -5.662 -13.469 1.00 97.69 272 ILE A CA 1
ATOM 2179 C C . ILE A 1 272 ? 14.251 -5.396 -14.887 1.00 97.69 272 ILE A C 1
ATOM 2181 O O . ILE A 1 272 ? 14.188 -6.278 -15.745 1.00 97.69 272 ILE A O 1
ATOM 2185 N N . PHE A 1 273 ? 14.790 -4.202 -15.136 1.00 98.19 273 PHE A N 1
ATOM 2186 C CA . PHE A 1 273 ? 15.298 -3.816 -16.451 1.00 98.19 273 PHE A CA 1
ATOM 2187 C C . PHE A 1 273 ? 16.541 -4.616 -16.874 1.00 98.19 273 PHE A C 1
ATOM 2189 O O . PHE A 1 273 ? 16.595 -5.124 -17.996 1.00 98.19 273 PHE A O 1
ATOM 2196 N N . VAL A 1 274 ? 17.513 -4.792 -15.976 1.00 97.31 274 VAL A N 1
ATOM 2197 C CA . VAL A 1 274 ? 18.724 -5.591 -16.226 1.00 97.31 274 VAL A CA 1
ATOM 2198 C C . VAL A 1 274 ? 18.360 -7.057 -16.455 1.00 97.31 274 VAL A C 1
ATOM 2200 O O . VAL A 1 274 ? 18.854 -7.665 -17.403 1.00 97.31 274 VAL A O 1
ATOM 2203 N N . SER A 1 275 ? 17.431 -7.611 -15.669 1.00 97.38 275 SER A N 1
ATOM 2204 C CA . SER A 1 275 ? 16.950 -8.987 -15.867 1.00 97.38 275 SER A CA 1
ATOM 2205 C C . SER A 1 275 ? 16.273 -9.167 -17.223 1.00 97.38 275 SER A C 1
ATOM 2207 O O . SER A 1 275 ? 16.519 -10.160 -17.903 1.00 97.38 275 SER A O 1
ATOM 2209 N N . PHE A 1 276 ? 15.456 -8.199 -17.657 1.00 98.06 276 PHE A N 1
ATOM 2210 C CA . PHE A 1 276 ? 14.894 -8.196 -19.008 1.00 98.06 276 PHE A CA 1
ATOM 2211 C C . PHE A 1 276 ? 16.001 -8.214 -20.073 1.00 98.06 276 PHE A C 1
ATOM 2213 O O . PHE A 1 276 ? 15.940 -9.022 -21.000 1.00 98.06 276 PHE A O 1
ATOM 2220 N N . CYS A 1 277 ? 17.027 -7.370 -19.925 1.00 97.81 277 CYS A N 1
ATOM 2221 C CA . CYS A 1 277 ? 18.136 -7.300 -20.876 1.00 97.81 277 CYS A CA 1
ATOM 2222 C C . CYS A 1 277 ? 18.934 -8.608 -20.943 1.00 97.81 277 CYS A C 1
ATOM 2224 O O . CYS A 1 277 ? 19.287 -9.032 -22.039 1.00 97.81 277 CYS A O 1
ATOM 2226 N N . GLU A 1 278 ? 19.181 -9.273 -19.812 1.00 97.19 278 GLU A N 1
ATOM 2227 C CA . GLU A 1 278 ? 19.914 -10.545 -19.794 1.00 97.19 278 GLU A CA 1
ATOM 2228 C C . GLU A 1 278 ? 19.069 -11.703 -20.353 1.00 97.19 278 GLU A C 1
ATOM 2230 O O . GLU A 1 278 ? 19.568 -12.500 -21.147 1.00 97.19 278 GLU A O 1
ATOM 2235 N N . ILE A 1 279 ? 17.769 -11.770 -20.037 1.00 97.69 279 ILE A N 1
ATOM 2236 C CA . ILE A 1 279 ? 16.855 -12.786 -20.597 1.00 97.69 279 ILE A CA 1
ATOM 2237 C C . ILE A 1 279 ? 16.752 -12.653 -22.123 1.00 97.69 279 ILE A C 1
ATOM 2239 O O . ILE A 1 279 ? 16.753 -13.655 -22.840 1.00 97.69 279 ILE A O 1
ATOM 2243 N N . TYR A 1 280 ? 16.694 -11.420 -22.631 1.00 97.25 280 TYR A N 1
ATOM 2244 C CA . TYR A 1 280 ? 16.591 -11.116 -24.061 1.00 97.25 280 TYR A CA 1
ATOM 2245 C C . TYR A 1 280 ? 17.923 -10.671 -24.679 1.00 97.25 280 TYR A C 1
ATOM 2247 O O . TYR A 1 280 ? 17.933 -9.970 -25.691 1.00 97.25 280 TYR A O 1
ATOM 2255 N N . LYS A 1 281 ? 19.057 -11.105 -24.117 1.00 96.75 281 LYS A N 1
ATOM 2256 C CA . LYS A 1 281 ? 20.406 -10.653 -24.499 1.00 96.75 281 LYS A CA 1
ATOM 2257 C C . LYS A 1 281 ? 20.686 -10.743 -25.991 1.00 96.75 281 LYS A C 1
ATOM 2259 O O . LYS A 1 281 ? 21.192 -9.797 -26.582 1.00 96.75 281 LYS A O 1
ATOM 2264 N N . LYS A 1 282 ? 20.292 -11.849 -26.627 1.00 96.25 282 LYS A N 1
ATOM 2265 C CA . LYS A 1 282 ? 20.443 -12.022 -28.077 1.00 96.25 282 LYS A CA 1
ATOM 2266 C C . LYS A 1 282 ? 19.692 -10.936 -28.860 1.00 96.25 282 LYS A C 1
ATOM 2268 O O . LYS A 1 282 ? 20.274 -10.323 -29.748 1.00 96.25 282 LYS A O 1
ATOM 2273 N N . ASN A 1 283 ? 18.435 -10.665 -28.504 1.00 96.12 283 ASN A N 1
ATOM 2274 C CA . ASN A 1 283 ? 17.629 -9.615 -29.130 1.00 96.12 283 ASN A CA 1
ATOM 2275 C C . ASN A 1 283 ? 18.220 -8.222 -28.874 1.00 96.12 283 ASN A C 1
ATOM 2277 O O . ASN A 1 283 ? 18.251 -7.405 -29.791 1.00 96.12 283 ASN A O 1
ATOM 2281 N N . VAL A 1 284 ? 18.725 -7.965 -27.661 1.00 96.75 284 VAL A N 1
ATOM 2282 C CA . VAL A 1 284 ? 19.434 -6.722 -27.314 1.00 96.75 284 VAL A CA 1
ATOM 2283 C C . VAL A 1 284 ? 20.652 -6.530 -28.223 1.00 96.75 284 VAL A C 1
ATOM 2285 O O . VAL A 1 284 ? 20.780 -5.494 -28.869 1.00 96.75 284 VAL A O 1
ATOM 2288 N N . THR A 1 285 ? 21.518 -7.535 -28.342 1.00 96.31 285 THR A N 1
ATOM 2289 C CA . THR A 1 285 ? 22.699 -7.515 -29.221 1.00 96.31 285 THR A CA 1
ATOM 2290 C C . THR A 1 285 ? 22.313 -7.274 -30.685 1.00 96.31 285 THR A C 1
ATOM 2292 O O . THR A 1 285 ? 22.887 -6.410 -31.350 1.00 96.31 285 THR A O 1
ATOM 2295 N N . GLU A 1 286 ? 21.324 -8.005 -31.203 1.00 96.50 286 GLU A N 1
ATOM 2296 C CA . GLU A 1 286 ? 20.883 -7.898 -32.599 1.00 96.50 286 GLU A CA 1
ATOM 2297 C C . GLU A 1 286 ? 20.283 -6.521 -32.913 1.00 96.50 286 GLU A C 1
ATOM 2299 O O . GLU A 1 286 ? 20.650 -5.897 -33.916 1.00 96.50 286 GLU A O 1
ATOM 2304 N N . VAL A 1 287 ? 19.400 -6.013 -32.047 1.00 96.38 287 VAL A N 1
ATOM 2305 C CA . VAL A 1 287 ? 18.748 -4.718 -32.261 1.00 96.38 287 VAL A CA 1
ATOM 2306 C C . VAL A 1 287 ? 19.748 -3.570 -32.125 1.00 96.38 287 VAL A C 1
ATOM 2308 O O . VAL A 1 287 ? 19.752 -2.669 -32.965 1.00 96.38 287 VAL A O 1
ATOM 2311 N N . ARG A 1 288 ? 20.666 -3.632 -31.148 1.00 96.69 288 ARG A N 1
ATOM 2312 C CA . ARG A 1 288 ? 21.744 -2.644 -31.005 1.00 96.69 288 ARG A CA 1
ATOM 2313 C C . ARG A 1 288 ? 22.631 -2.622 -32.244 1.00 96.69 288 ARG A C 1
ATOM 2315 O O . ARG A 1 288 ? 22.855 -1.552 -32.800 1.00 96.69 288 ARG A O 1
ATOM 2322 N N . ARG A 1 289 ? 23.055 -3.787 -32.754 1.00 97.44 289 ARG A N 1
ATOM 2323 C CA . ARG A 1 289 ? 23.880 -3.874 -33.974 1.00 97.44 289 ARG A CA 1
ATOM 2324 C C . ARG A 1 289 ? 23.172 -3.252 -35.177 1.00 97.44 289 ARG A C 1
ATOM 2326 O O . ARG A 1 289 ? 23.780 -2.481 -35.924 1.00 97.44 289 ARG A O 1
ATOM 2333 N N . LYS A 1 290 ? 21.882 -3.554 -35.353 1.00 97.19 290 LYS A N 1
ATOM 2334 C CA . LYS A 1 290 ? 21.048 -3.014 -36.437 1.00 97.19 290 LYS A CA 1
ATOM 2335 C C . LYS A 1 290 ? 20.966 -1.487 -36.387 1.00 97.19 290 LYS A C 1
ATOM 2337 O O . LYS A 1 290 ? 21.229 -0.834 -37.397 1.00 97.19 290 LYS A O 1
ATOM 2342 N N . TYR A 1 291 ? 20.626 -0.916 -35.232 1.00 95.69 291 TYR A N 1
ATOM 2343 C CA . TYR A 1 291 ? 20.471 0.533 -35.094 1.00 95.69 291 TYR A CA 1
ATOM 2344 C C . TYR A 1 291 ? 21.808 1.277 -35.100 1.00 95.69 291 TYR A C 1
ATOM 2346 O O . TYR A 1 291 ? 21.903 2.309 -35.759 1.00 95.69 291 TYR A O 1
ATOM 2354 N N . ALA A 1 292 ? 22.858 0.737 -34.479 1.00 96.94 292 ALA A N 1
ATOM 2355 C CA . ALA A 1 292 ? 24.196 1.323 -34.540 1.00 96.94 292 ALA A CA 1
ATOM 2356 C C . ALA A 1 292 ? 24.720 1.391 -35.984 1.00 96.94 292 ALA A C 1
ATOM 2358 O O . ALA A 1 292 ? 25.213 2.432 -36.412 1.00 96.94 292 ALA A O 1
ATOM 2359 N N . THR A 1 293 ? 24.520 0.329 -36.777 1.00 97.50 293 THR A N 1
ATOM 2360 C CA . THR A 1 293 ? 24.859 0.328 -38.213 1.00 97.50 293 THR A CA 1
ATOM 2361 C C . THR A 1 293 ? 24.063 1.391 -38.974 1.00 97.50 293 THR A C 1
ATOM 2363 O O . THR A 1 293 ? 24.616 2.120 -39.797 1.00 97.50 293 THR A O 1
ATOM 2366 N N . HIS A 1 294 ? 22.760 1.508 -38.694 1.00 95.81 294 HIS A N 1
ATOM 2367 C CA . HIS A 1 294 ? 21.906 2.512 -39.325 1.00 95.81 294 HIS A CA 1
ATOM 2368 C C . HIS A 1 294 ? 22.366 3.945 -39.014 1.00 95.81 294 HIS A C 1
ATOM 2370 O O . HIS A 1 294 ? 22.542 4.741 -39.937 1.00 95.81 294 HIS A O 1
ATOM 2376 N N . TYR A 1 295 ? 22.599 4.271 -37.740 1.00 94.81 295 TYR A N 1
ATOM 2377 C CA . TYR A 1 295 ? 23.034 5.609 -37.342 1.00 94.81 295 TYR A CA 1
ATOM 2378 C C . TYR A 1 295 ? 24.447 5.935 -37.827 1.00 94.81 295 TYR A C 1
ATOM 2380 O O . TYR A 1 295 ? 24.658 7.042 -38.319 1.00 94.81 295 TYR A O 1
ATOM 2388 N N . HIS A 1 296 ? 25.375 4.974 -37.797 1.00 96.75 296 HIS A N 1
ATOM 2389 C CA . HIS A 1 296 ? 26.700 5.130 -38.398 1.00 96.75 296 HIS A CA 1
ATOM 2390 C C . HIS A 1 296 ? 26.598 5.531 -39.878 1.00 96.75 296 HIS A C 1
ATOM 2392 O O . HIS A 1 296 ? 27.134 6.564 -40.280 1.00 96.75 296 HIS A O 1
ATOM 2398 N N . ASN A 1 297 ? 25.847 4.766 -40.677 1.00 96.56 297 ASN A N 1
ATOM 2399 C CA . ASN A 1 297 ? 25.679 5.037 -42.106 1.00 96.56 297 ASN A CA 1
ATOM 2400 C C . ASN A 1 297 ? 25.031 6.406 -42.362 1.00 96.56 297 ASN A C 1
ATOM 2402 O O . ASN A 1 297 ? 25.452 7.128 -43.268 1.00 96.56 297 ASN A O 1
ATOM 2406 N N . ASN A 1 298 ? 24.046 6.794 -41.546 1.00 95.12 298 ASN A N 1
ATOM 2407 C CA . ASN A 1 298 ? 23.438 8.121 -41.628 1.00 95.12 298 ASN A CA 1
ATOM 2408 C C . ASN A 1 298 ? 24.471 9.225 -41.351 1.00 95.12 298 ASN A C 1
ATOM 2410 O O . ASN A 1 298 ? 24.557 10.175 -42.128 1.00 95.12 298 ASN A O 1
ATOM 2414 N N . CYS A 1 299 ? 25.297 9.086 -40.309 1.00 94.94 299 CYS A N 1
ATOM 2415 C CA . CYS A 1 299 ? 26.361 10.041 -39.994 1.00 94.94 299 CYS A CA 1
ATOM 2416 C C . CYS A 1 299 ? 27.386 10.159 -41.134 1.00 94.94 299 CYS A C 1
ATOM 2418 O O . CYS A 1 299 ? 27.717 11.276 -41.529 1.00 94.94 299 CYS A O 1
ATOM 2420 N N . VAL A 1 300 ? 27.823 9.037 -41.719 1.00 95.50 300 VAL A N 1
ATOM 2421 C CA . VAL A 1 300 ? 28.726 9.027 -42.887 1.00 95.50 300 VAL A CA 1
ATOM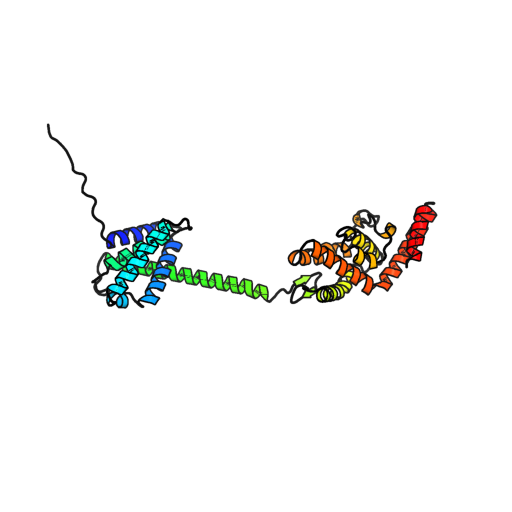 2422 C C . VAL A 1 300 ? 28.092 9.749 -44.075 1.00 95.50 300 VAL A C 1
ATOM 2424 O O . VAL A 1 300 ? 28.727 10.611 -44.681 1.00 95.50 300 VAL A O 1
ATOM 2427 N N . SER A 1 301 ? 26.820 9.468 -44.378 1.00 95.12 301 SER A N 1
ATOM 2428 C CA . SER A 1 301 ? 26.107 10.115 -45.491 1.00 95.12 301 SER A CA 1
ATOM 2429 C C . SER A 1 301 ? 25.965 11.634 -45.321 1.00 95.12 301 SER A C 1
ATOM 2431 O O . SER A 1 301 ? 25.896 12.365 -46.305 1.00 95.12 301 SER A O 1
ATOM 2433 N N . GLN A 1 302 ? 25.971 12.113 -44.075 1.00 94.88 302 GLN A N 1
ATOM 2434 C CA . GLN A 1 302 ? 25.895 13.529 -43.712 1.00 94.88 302 GLN A CA 1
ATOM 2435 C C . GLN A 1 302 ? 27.276 14.153 -43.450 1.00 94.88 302 GLN A C 1
ATOM 2437 O O . GLN A 1 302 ? 27.352 15.295 -43.006 1.00 94.88 302 GLN A O 1
ATOM 2442 N N . SER A 1 303 ? 28.370 13.424 -43.713 1.00 95.69 303 SER A N 1
ATOM 2443 C CA . SER A 1 303 ? 29.751 13.860 -43.437 1.00 95.69 303 SER A CA 1
ATOM 2444 C C . SER A 1 303 ? 30.029 14.204 -41.963 1.00 95.69 303 SER A C 1
ATOM 2446 O O . SER A 1 303 ? 30.934 14.977 -41.659 1.00 95.69 303 SER A O 1
ATOM 2448 N N . SER A 1 304 ? 29.278 13.613 -41.027 1.00 94.19 304 SER A N 1
ATOM 2449 C CA . SER A 1 304 ? 29.511 13.720 -39.579 1.00 94.19 304 SER A CA 1
ATOM 2450 C C . SER A 1 304 ? 30.393 12.562 -39.096 1.00 94.19 304 SER A C 1
ATOM 2452 O O . SER A 1 304 ? 29.928 11.637 -38.428 1.00 94.19 304 SER A O 1
ATOM 2454 N N . PHE A 1 305 ? 31.670 12.584 -39.480 1.00 94.19 305 PHE A N 1
ATOM 2455 C CA . PHE A 1 305 ? 32.595 11.470 -39.238 1.00 94.19 305 PHE A CA 1
ATOM 2456 C C . PHE A 1 305 ? 32.878 11.226 -37.747 1.00 94.19 305 PHE A C 1
ATOM 2458 O O . PHE A 1 305 ? 32.839 10.078 -37.318 1.00 94.19 305 PHE A O 1
ATOM 2465 N N . ASP A 1 306 ? 33.005 12.274 -36.928 1.00 93.69 306 ASP A N 1
ATOM 2466 C CA . ASP A 1 306 ? 33.213 12.122 -35.476 1.00 93.69 306 ASP A CA 1
ATOM 2467 C C . ASP A 1 306 ? 32.063 11.356 -34.797 1.00 93.69 306 ASP A C 1
ATOM 2469 O O . ASP A 1 306 ? 32.269 10.509 -33.924 1.00 93.69 306 ASP A O 1
ATOM 2473 N N . SER A 1 307 ? 30.821 11.628 -35.212 1.00 91.75 307 SER A N 1
ATOM 2474 C CA . SER A 1 307 ? 29.644 10.900 -34.725 1.00 91.75 307 SER A CA 1
ATOM 2475 C C . SER A 1 307 ? 29.617 9.471 -35.262 1.00 91.75 307 SER A C 1
ATOM 2477 O O . SER A 1 307 ? 29.264 8.548 -34.528 1.00 91.75 307 SER A O 1
ATOM 2479 N N . ALA A 1 308 ? 30.014 9.273 -36.524 1.00 94.75 308 ALA A N 1
ATOM 2480 C CA . ALA A 1 308 ? 30.116 7.950 -37.129 1.00 94.75 308 ALA A CA 1
ATOM 2481 C C . ALA A 1 308 ? 31.119 7.059 -36.372 1.00 94.75 308 ALA A C 1
ATOM 2483 O O . ALA A 1 308 ? 30.793 5.906 -36.085 1.00 94.75 308 ALA A O 1
ATOM 2484 N N . ASP A 1 309 ? 32.272 7.597 -35.968 1.00 95.62 309 ASP A N 1
ATOM 2485 C CA . ASP A 1 309 ? 33.297 6.885 -35.192 1.00 95.62 309 ASP A CA 1
ATOM 2486 C C . ASP A 1 309 ? 32.804 6.492 -33.794 1.00 95.62 309 ASP A C 1
ATOM 2488 O O . ASP A 1 309 ? 33.108 5.409 -33.290 1.00 95.62 309 ASP A O 1
ATOM 2492 N N . ARG A 1 310 ? 31.981 7.331 -33.154 1.00 95.69 310 ARG A N 1
ATOM 2493 C CA . ARG A 1 310 ? 31.339 6.969 -31.878 1.00 95.69 310 ARG A CA 1
ATOM 2494 C C . ARG A 1 310 ? 30.389 5.777 -32.032 1.00 95.69 310 ARG A C 1
ATOM 2496 O O . ARG A 1 310 ? 30.324 4.954 -31.123 1.00 95.69 310 ARG A O 1
ATOM 2503 N N . TRP A 1 311 ? 29.704 5.641 -33.169 1.00 96.25 311 TRP A N 1
ATOM 2504 C CA . TRP A 1 311 ? 28.878 4.463 -33.463 1.00 96.25 311 TRP A CA 1
ATOM 2505 C C . TRP A 1 311 ? 29.700 3.211 -33.793 1.00 96.25 311 TRP A C 1
ATOM 2507 O O . TRP A 1 311 ? 29.247 2.108 -33.492 1.00 96.25 311 TRP A O 1
ATOM 2517 N N . VAL A 1 312 ? 30.921 3.350 -34.324 1.00 95.88 312 VAL A N 1
ATOM 2518 C CA . VAL A 1 312 ? 31.855 2.213 -34.465 1.00 95.88 312 VAL A CA 1
ATOM 2519 C C . VAL A 1 312 ? 32.193 1.629 -33.093 1.00 95.88 312 VAL A C 1
ATOM 2521 O O . VAL A 1 312 ? 32.097 0.422 -32.912 1.00 95.88 312 VAL A O 1
ATOM 2524 N N . LYS A 1 313 ? 32.445 2.474 -32.083 1.00 94.56 313 LYS A N 1
ATOM 2525 C CA . LYS A 1 313 ? 32.688 2.005 -30.704 1.00 94.56 313 LYS A CA 1
ATOM 2526 C C . LYS A 1 313 ? 31.520 1.196 -30.134 1.00 94.56 313 LYS A C 1
ATOM 2528 O O . LYS A 1 313 ? 31.740 0.252 -29.382 1.00 94.56 313 LYS A O 1
ATOM 2533 N N . VAL A 1 314 ? 30.282 1.552 -30.492 1.00 95.50 314 VAL A N 1
ATOM 2534 C CA . VAL A 1 314 ? 29.097 0.758 -30.131 1.00 95.50 314 VAL A CA 1
ATOM 2535 C C . VAL A 1 314 ? 29.162 -0.608 -30.809 1.00 95.50 314 VAL A C 1
ATOM 2537 O O . VAL A 1 314 ? 29.035 -1.617 -30.125 1.00 95.50 314 VAL A O 1
ATOM 2540 N N . LEU A 1 315 ? 29.411 -0.654 -32.122 1.00 95.06 315 LEU A N 1
ATOM 2541 C CA . LEU A 1 315 ? 29.511 -1.902 -32.888 1.00 95.06 315 LEU A CA 1
ATOM 2542 C C . LEU A 1 315 ? 30.617 -2.834 -32.377 1.00 95.06 315 LEU A C 1
ATOM 2544 O O . LEU A 1 315 ? 30.395 -4.042 -32.338 1.00 95.06 315 LEU A O 1
ATOM 2548 N N . ASP A 1 316 ? 31.754 -2.280 -31.957 1.00 95.19 316 ASP A N 1
ATOM 2549 C CA . ASP A 1 316 ? 32.883 -3.032 -31.394 1.00 95.19 316 ASP A CA 1
ATOM 2550 C C . ASP A 1 316 ? 32.581 -3.601 -29.997 1.00 95.19 316 ASP A C 1
ATOM 2552 O O . ASP A 1 316 ? 33.207 -4.569 -29.570 1.00 95.19 316 ASP A O 1
ATOM 2556 N N . SER A 1 317 ? 31.622 -3.009 -29.275 1.00 92.12 317 SER A N 1
ATOM 2557 C CA . SER A 1 317 ? 31.224 -3.441 -27.927 1.00 92.12 317 SER A CA 1
ATOM 2558 C C . SER A 1 317 ? 30.167 -4.557 -27.896 1.00 92.12 317 SER A C 1
ATOM 2560 O O . SER A 1 317 ? 29.828 -5.033 -26.811 1.00 92.12 317 SER A O 1
ATOM 2562 N N . ILE A 1 318 ? 29.632 -4.952 -29.060 1.00 91.75 318 ILE A N 1
ATOM 2563 C CA . ILE A 1 318 ? 28.526 -5.917 -29.228 1.00 91.75 318 ILE A CA 1
ATOM 2564 C C . ILE A 1 318 ? 29.035 -7.255 -29.762 1.00 91.75 318 ILE A C 1
ATOM 2566 O O . ILE A 1 318 ? 28.668 -8.287 -29.159 1.00 91.75 318 ILE A O 1
#